Protein AF-0000000066032160 (afdb_homodimer)

Nearest PDB structures (foldseek):
  1u5w-assembly1_B  TM=9.127E-01  e=7.347E-17  Escherichia coli
  1u14-assembly1_A  TM=8.962E-01  e=3.373E-16  Salmonella enterica subsp. enterica serovar Typhimurium
  1u5w-assembly4_G  TM=8.953E-01  e=1.109E-14  Escherichia coli
  1zwy-assembly2_D  TM=8.606E-01  e=4.558E-15  Vibrio cholerae
  1zwy-assembly3_B  TM=8.703E-01  e=1.259E-14  Vibrio cholerae

Radius of gyration: 18.89 Å; Cα contacts (8 Å, |Δi|>4): 888; chains: 2; bounding box: 53×54×44 Å

Structure (mmCIF, N/CA/C/O backbone):
data_AF-0000000066032160-model_v1
#
loop_
_entity.id
_entity.type
_entity.pdbx_description
1 polymer 'Probable inosine/xanthosine triphosphatase'
#
loop_
_atom_site.group_PDB
_atom_site.id
_atom_site.type_symbol
_atom_site.label_atom_id
_atom_site.label_alt_id
_atom_site.label_comp_id
_atom_site.label_asym_id
_atom_site.label_entity_id
_atom_site.label_seq_id
_atom_site.pdbx_PDB_ins_code
_atom_site.Cartn_x
_atom_site.Cartn_y
_atom_site.Cartn_z
_atom_site.occupancy
_atom_site.B_iso_or_equiv
_atom_site.auth_seq_id
_atom_site.auth_comp_id
_atom_site.auth_asym_id
_atom_site.auth_atom_id
_atom_site.pdbx_PDB_model_num
ATOM 1 N N . MET A 1 1 ? 2.59 16.328 21.625 1 95.5 1 MET A N 1
ATOM 2 C CA . MET A 1 1 ? 2.447 16.609 20.188 1 95.5 1 MET A CA 1
ATOM 3 C C . MET A 1 1 ? 0.981 16.578 19.781 1 95.5 1 MET A C 1
ATOM 5 O O . MET A 1 1 ? 0.268 15.617 20.062 1 95.5 1 MET A O 1
ATOM 9 N N . LYS A 1 2 ? 0.543 17.688 19.156 1 97.56 2 LYS A N 1
ATOM 10 C CA . LYS A 1 2 ? -0.849 17.797 18.734 1 97.56 2 LYS A CA 1
ATOM 11 C C . LYS A 1 2 ? -1.012 17.406 17.266 1 97.56 2 LYS A C 1
ATOM 13 O O . LYS A 1 2 ? -0.268 17.875 16.406 1 97.56 2 LYS A O 1
ATOM 18 N N . VAL A 1 3 ? -2.006 16.562 17.031 1 98.75 3 VAL A N 1
ATOM 19 C CA . VAL A 1 3 ? -2.301 16.094 15.68 1 98.75 3 VAL A CA 1
ATOM 20 C C . VAL A 1 3 ? -3.785 16.281 15.375 1 98.75 3 VAL A C 1
ATOM 22 O O . VAL A 1 3 ? -4.641 15.859 16.156 1 98.75 3 VAL A O 1
ATOM 25 N N . ARG A 1 4 ? -4.066 16.922 14.289 1 98.88 4 ARG A N 1
ATOM 26 C CA . ARG A 1 4 ? -5.441 17.062 13.82 1 98.88 4 ARG A CA 1
ATOM 27 C C . ARG A 1 4 ? -5.711 16.156 12.625 1 98.88 4 ARG A C 1
ATOM 29 O O . ARG A 1 4 ? -4.93 16.125 11.672 1 98.88 4 ARG A O 1
ATOM 36 N N . VAL A 1 5 ? -6.785 15.43 12.68 1 98.88 5 VAL A N 1
ATOM 37 C CA . VAL A 1 5 ? -7.129 14.516 11.586 1 98.88 5 VAL A CA 1
ATOM 38 C C . VAL A 1 5 ? -8.391 15.008 10.883 1 98.88 5 VAL A C 1
ATOM 40 O O . VAL A 1 5 ? -9.406 15.289 11.539 1 98.88 5 VAL A O 1
ATOM 43 N N . GLY A 1 6 ? -8.383 15.156 9.516 1 98.81 6 GLY A N 1
ATOM 44 C CA . GLY A 1 6 ? -9.469 15.719 8.734 1 98.81 6 GLY A CA 1
ATOM 45 C C . GLY A 1 6 ? -10.617 14.75 8.523 1 98.81 6 GLY A C 1
ATOM 46 O O . GLY A 1 6 ? -11.086 14.57 7.398 1 98.81 6 GLY A O 1
ATOM 47 N N . THR A 1 7 ? -11.062 14.047 9.555 1 98.69 7 THR A N 1
ATOM 48 C CA . THR A 1 7 ? -12.188 13.117 9.531 1 98.69 7 THR A CA 1
ATOM 49 C C . THR A 1 7 ? -12.648 12.797 10.945 1 98.69 7 THR A C 1
ATOM 51 O O . THR A 1 7 ? -11.883 12.945 11.906 1 98.69 7 THR A O 1
ATOM 54 N N . THR A 1 8 ? -13.852 12.344 11.109 1 98.5 8 THR A N 1
ATOM 55 C CA . THR A 1 8 ? -14.359 11.898 12.398 1 98.5 8 THR A CA 1
ATOM 56 C C . THR A 1 8 ? -14.539 10.383 12.414 1 98.5 8 THR A C 1
ATOM 58 O O . THR A 1 8 ? -15.039 9.828 13.391 1 98.5 8 THR A O 1
ATOM 61 N N . ASN A 1 9 ? -14.188 9.672 11.32 1 97.94 9 ASN A N 1
ATOM 62 C CA . ASN A 1 9 ? -14.227 8.219 11.289 1 97.94 9 ASN A CA 1
ATOM 63 C C . ASN A 1 9 ? -13.336 7.613 12.383 1 97.94 9 ASN A C 1
ATOM 65 O O . ASN A 1 9 ? -12.125 7.836 12.391 1 97.94 9 ASN A O 1
ATOM 69 N N . PRO A 1 10 ? -13.891 6.859 13.305 1 98.25 10 PRO A N 1
ATOM 70 C CA . PRO A 1 10 ? -13.109 6.414 14.453 1 98.25 10 PRO A CA 1
ATOM 71 C C . PRO A 1 10 ? -11.938 5.52 14.062 1 98.25 10 PRO A C 1
ATOM 73 O O . PRO A 1 10 ? -10.891 5.535 14.727 1 98.25 10 PRO A O 1
ATOM 76 N N . VAL A 1 11 ? -12.086 4.738 13.055 1 98.44 11 VAL A N 1
ATOM 77 C CA . VAL A 1 11 ? -11.023 3.865 12.57 1 98.44 11 VAL A CA 1
ATOM 78 C C . VAL A 1 11 ? -9.812 4.703 12.156 1 98.44 11 VAL A C 1
ATOM 80 O O . VAL A 1 11 ? -8.68 4.395 12.539 1 98.44 11 VAL A O 1
ATOM 83 N N . LYS A 1 12 ? -10.07 5.777 11.398 1 98.75 12 LYS A N 1
ATOM 84 C CA . LYS A 1 12 ? -9.008 6.641 10.898 1 98.75 12 LYS A CA 1
ATOM 85 C C . LYS A 1 12 ? -8.367 7.441 12.031 1 98.75 12 LYS A C 1
ATOM 87 O O . LYS A 1 12 ? -7.16 7.68 12.023 1 98.75 12 LYS A O 1
ATOM 92 N N . VAL A 1 13 ? -9.133 7.82 12.977 1 98.81 13 VAL A N 1
ATOM 93 C CA . VAL A 1 13 ? -8.625 8.562 14.125 1 98.81 13 VAL A CA 1
ATOM 94 C C . VAL A 1 13 ? -7.699 7.668 14.945 1 98.81 13 VAL A C 1
ATOM 96 O O . VAL A 1 13 ? -6.578 8.062 15.281 1 98.81 13 VAL A O 1
ATOM 99 N N . ARG A 1 14 ? -8.102 6.438 15.242 1 98.62 14 ARG A N 1
ATOM 100 C CA . ARG A 1 14 ? -7.281 5.5 16 1 98.62 14 ARG A CA 1
ATOM 101 C C . ARG A 1 14 ? -6 5.152 15.258 1 98.62 14 ARG A C 1
ATOM 103 O O . ARG A 1 14 ? -4.93 5.055 15.859 1 98.62 14 ARG A O 1
ATOM 110 N N . ALA A 1 15 ? -6.156 4.938 13.961 1 98.88 15 ALA A N 1
ATOM 111 C CA . ALA A 1 15 ? -4.992 4.645 13.125 1 98.88 15 ALA A CA 1
ATOM 112 C C . ALA A 1 15 ? -3.967 5.77 13.203 1 98.88 15 ALA A C 1
ATOM 114 O O . ALA A 1 15 ? -2.76 5.52 13.227 1 98.88 15 ALA A O 1
ATOM 115 N N . THR A 1 16 ? -4.477 7.012 13.203 1 98.88 16 THR A N 1
ATOM 116 C CA . THR A 1 16 ? -3.607 8.18 13.32 1 98.88 16 THR A CA 1
ATOM 117 C C . THR A 1 16 ? -2.842 8.156 14.641 1 98.88 16 THR A C 1
ATOM 119 O O . THR A 1 16 ? -1.621 8.32 14.656 1 98.88 16 THR A O 1
ATOM 122 N N . GLU A 1 17 ? -3.562 7.938 15.664 1 98.69 17 GLU A N 1
ATOM 123 C CA . GLU A 1 17 ? -2.932 7.879 16.984 1 98.69 17 GLU A CA 1
ATOM 124 C C . GLU A 1 17 ? -1.858 6.797 17.031 1 98.69 17 GLU A C 1
ATOM 126 O O . GLU A 1 17 ? -0.742 7.043 17.5 1 98.69 17 GLU A O 1
ATOM 131 N N . ARG A 1 18 ? -2.146 5.633 16.562 1 98.5 18 ARG A N 1
ATOM 132 C CA . ARG A 1 18 ? -1.216 4.508 16.562 1 98.5 18 ARG A CA 1
ATOM 133 C C . ARG A 1 18 ? 0.032 4.824 15.742 1 98.5 18 ARG A C 1
ATOM 135 O O . ARG A 1 18 ? 1.151 4.531 16.172 1 98.5 18 ARG A O 1
ATOM 142 N N . ALA A 1 19 ? -0.144 5.375 14.57 1 98.56 19 ALA A N 1
ATOM 143 C CA . ALA A 1 19 ? 0.977 5.676 13.688 1 98.56 19 ALA A CA 1
ATOM 144 C C . ALA A 1 19 ? 1.918 6.695 14.32 1 98.56 19 ALA A C 1
ATOM 146 O O . ALA A 1 19 ? 3.141 6.551 14.25 1 98.56 19 ALA A O 1
ATOM 147 N N . PHE A 1 20 ? 1.358 7.738 14.93 1 98.31 20 PHE A N 1
ATOM 148 C CA . PHE A 1 20 ? 2.182 8.781 15.539 1 98.31 20 PHE A CA 1
ATOM 149 C C . PHE A 1 20 ? 2.91 8.242 16.766 1 98.31 20 PHE A C 1
ATOM 151 O O . PHE A 1 20 ? 4.07 8.586 17 1 98.31 20 PHE A O 1
ATOM 158 N N . LEU A 1 21 ? 2.215 7.398 17.547 1 97.81 21 LEU A N 1
ATOM 159 C CA . LEU A 1 21 ? 2.855 6.805 18.719 1 97.81 21 LEU A CA 1
ATOM 160 C C . LEU A 1 21 ? 4.02 5.914 18.297 1 97.81 21 LEU A C 1
ATOM 162 O O . LEU A 1 21 ? 5.059 5.891 18.969 1 97.81 21 LEU A O 1
ATOM 166 N N . ARG A 1 22 ? 3.807 5.215 17.234 1 96.44 22 ARG A N 1
ATOM 167 C CA . ARG A 1 22 ? 4.867 4.355 16.719 1 96.44 22 ARG A CA 1
ATOM 168 C C . ARG A 1 22 ? 6.055 5.184 16.234 1 96.44 22 ARG A C 1
ATOM 170 O O . ARG A 1 22 ? 7.207 4.777 16.406 1 96.44 22 ARG A O 1
ATOM 177 N N . THR A 1 23 ? 5.816 6.293 15.672 1 95.94 23 THR A N 1
ATOM 178 C CA . THR A 1 23 ? 6.844 7.156 15.109 1 95.94 23 THR A CA 1
ATOM 179 C C . THR A 1 23 ? 7.547 7.953 16.203 1 95.94 23 THR A C 1
ATOM 181 O O . THR A 1 23 ? 8.758 8.156 16.156 1 95.94 23 THR A O 1
ATOM 184 N N . PHE A 1 24 ? 6.812 8.422 17.156 1 95.19 24 PHE A N 1
ATOM 185 C CA . PHE A 1 24 ? 7.309 9.242 18.266 1 95.19 24 PHE A CA 1
ATOM 186 C C . PHE A 1 24 ? 6.98 8.602 19.609 1 95.19 24 PHE A C 1
ATOM 188 O O . PHE A 1 24 ? 6.211 9.156 20.391 1 95.19 24 PHE A O 1
ATOM 195 N N . PRO A 1 25 ? 7.668 7.535 19.969 1 94.62 25 PRO A N 1
ATOM 196 C CA . PRO A 1 25 ? 7.293 6.75 21.156 1 94.62 25 PRO A CA 1
ATOM 197 C C . PRO A 1 25 ? 7.5 7.508 22.453 1 94.62 25 PRO A C 1
ATOM 199 O O . PRO A 1 25 ? 6.871 7.188 23.469 1 94.62 25 PRO A O 1
ATOM 202 N N . ASP A 1 26 ? 8.273 8.516 22.453 1 95.81 26 ASP A N 1
ATOM 203 C CA . ASP A 1 26 ? 8.609 9.219 23.688 1 95.81 26 ASP A CA 1
ATOM 204 C C . ASP A 1 26 ? 7.781 10.492 23.828 1 95.81 26 ASP A C 1
ATOM 206 O O . ASP A 1 26 ? 8.008 11.281 24.75 1 95.81 26 ASP A O 1
ATOM 210 N N . ARG A 1 27 ? 6.855 10.656 22.938 1 95.69 27 ARG A N 1
ATOM 211 C CA . ARG A 1 27 ? 6.043 11.867 22.984 1 95.69 27 ARG A CA 1
ATOM 212 C C . ARG A 1 27 ? 4.602 11.555 23.375 1 95.69 27 ARG A C 1
ATOM 214 O O . ARG A 1 27 ? 4.098 10.469 23.062 1 95.69 27 ARG A O 1
ATOM 221 N N . GLU A 1 28 ? 4.051 12.5 24.047 1 97.06 28 GLU A N 1
ATOM 222 C CA . GLU A 1 28 ? 2.607 12.438 24.25 1 97.06 28 GLU A CA 1
ATOM 223 C C . GLU A 1 28 ? 1.854 12.922 23.016 1 97.06 28 GLU A C 1
ATOM 225 O O . GLU A 1 28 ? 2.107 14.016 22.516 1 97.06 28 GLU A O 1
ATOM 230 N N . ILE A 1 29 ? 0.961 12.078 22.531 1 97.88 29 ILE A N 1
ATOM 231 C CA . ILE A 1 29 ? 0.222 12.398 21.312 1 97.88 29 ILE A CA 1
ATOM 232 C C . ILE A 1 29 ? -1.223 12.742 21.656 1 97.88 29 ILE A C 1
ATOM 234 O O . ILE A 1 29 ? -1.905 11.977 22.344 1 97.88 29 ILE A O 1
ATOM 238 N N . THR A 1 30 ? -1.712 13.875 21.25 1 97.81 30 THR A N 1
ATOM 239 C CA . THR A 1 30 ? -3.113 14.273 21.328 1 97.81 30 THR A CA 1
ATOM 240 C C . THR A 1 30 ? -3.73 14.406 19.953 1 97.81 30 THR A C 1
ATOM 242 O O . THR A 1 30 ? -3.264 15.195 19.125 1 97.81 30 THR A O 1
ATOM 245 N N . VAL A 1 31 ? -4.766 13.625 19.734 1 98.56 31 VAL A N 1
ATOM 246 C CA . VAL A 1 31 ? -5.387 13.617 18.406 1 98.56 31 VAL A CA 1
ATOM 247 C C . VAL A 1 31 ? -6.746 14.312 18.469 1 98.56 31 VAL A C 1
ATOM 249 O O . VAL A 1 31 ? -7.574 13.992 19.328 1 98.56 31 VAL A O 1
ATOM 252 N N . GLU A 1 32 ? -6.957 15.234 17.625 1 98.62 32 GLU A N 1
ATOM 253 C CA . GLU A 1 32 ? -8.234 15.922 17.469 1 98.62 32 GLU A CA 1
ATOM 254 C C . GLU A 1 32 ? -8.875 15.594 16.125 1 98.62 32 GLU A C 1
ATOM 256 O O . GLU A 1 32 ? -8.273 15.812 15.07 1 98.62 32 GLU A O 1
ATOM 261 N N . ALA A 1 33 ? -10.086 15.07 16.141 1 98.75 33 ALA A N 1
ATOM 262 C CA . ALA A 1 33 ? -10.852 14.789 14.93 1 98.75 33 ALA A CA 1
ATOM 263 C C . ALA A 1 33 ? -11.57 16.031 14.43 1 98.75 33 ALA A C 1
ATOM 265 O O . ALA A 1 33 ? -12.203 16.75 15.219 1 98.75 33 ALA A O 1
ATOM 266 N N . VAL A 1 34 ? -11.438 16.297 13.18 1 98.5 34 VAL A N 1
ATOM 267 C CA . VAL A 1 34 ? -12.047 17.484 12.578 1 98.5 34 VAL A CA 1
ATOM 268 C C . VAL A 1 34 ? -12.898 17.078 11.383 1 98.5 34 VAL A C 1
ATOM 270 O O . VAL A 1 34 ? -12.43 16.375 10.492 1 98.5 34 VAL A O 1
ATOM 273 N N . SER A 1 35 ? -14.156 17.469 11.383 1 98.38 35 SER A N 1
ATOM 274 C CA . SER A 1 35 ? -15.016 17.219 10.227 1 98.38 35 SER A CA 1
ATOM 275 C C . SER A 1 35 ? -14.664 18.156 9.078 1 98.38 35 SER A C 1
ATOM 277 O O . SER A 1 35 ? -14.672 19.391 9.242 1 98.38 35 SER A O 1
ATOM 279 N N . VAL A 1 36 ? -14.359 17.594 7.957 1 98.25 36 VAL A N 1
ATOM 280 C CA . VAL A 1 36 ? -13.977 18.375 6.789 1 98.25 36 VAL A CA 1
ATOM 281 C C . VAL A 1 36 ? -14.68 17.828 5.547 1 98.25 36 VAL A C 1
ATOM 283 O O . VAL A 1 36 ? -15.125 16.688 5.527 1 98.25 36 VAL A O 1
ATOM 286 N N . ASP A 1 37 ? -14.883 18.734 4.547 1 98 37 ASP A N 1
ATOM 287 C CA . ASP A 1 37 ? -15.289 18.312 3.207 1 98 37 ASP A CA 1
ATOM 288 C C . ASP A 1 37 ? -14.078 17.953 2.355 1 98 37 ASP A C 1
ATOM 290 O O . ASP A 1 37 ? -13.273 18.812 2.014 1 98 37 ASP A O 1
ATOM 294 N N . PRO A 1 38 ? -13.961 16.688 1.961 1 98 38 PRO A N 1
ATOM 295 C CA . PRO A 1 38 ? -12.766 16.281 1.212 1 98 38 PRO A CA 1
ATOM 296 C C . PRO A 1 38 ? -12.711 16.906 -0.185 1 98 38 PRO A C 1
ATOM 298 O O . PRO A 1 38 ? -11.656 16.906 -0.821 1 98 38 PRO A O 1
ATOM 301 N N . GLY A 1 39 ? -13.875 17.422 -0.691 1 98.38 39 GLY A N 1
ATOM 302 C CA . GLY A 1 39 ? -13.891 18.062 -1.995 1 98.38 39 GLY A CA 1
ATOM 303 C C . GLY A 1 39 ? -13.797 17.078 -3.146 1 98.38 39 GLY A C 1
ATOM 304 O O . GLY A 1 39 ? -13.406 17.438 -4.254 1 98.38 39 GLY A O 1
ATOM 305 N N . VAL A 1 40 ? -14.055 15.75 -2.943 1 98.56 40 VAL A N 1
ATOM 306 C CA . VAL A 1 40 ? -14.109 14.688 -3.943 1 98.56 40 VAL A CA 1
ATOM 307 C C . VAL A 1 40 ? -15.352 13.836 -3.725 1 98.56 40 VAL A C 1
ATOM 309 O O . VAL A 1 40 ? -15.969 13.883 -2.656 1 98.56 40 VAL A O 1
ATOM 312 N N . PRO A 1 41 ? -15.75 13.062 -4.754 1 97.56 41 PRO A N 1
ATOM 313 C CA . PRO A 1 41 ? -16.922 12.211 -4.594 1 97.56 41 PRO A CA 1
ATOM 314 C C . PRO A 1 41 ? -16.766 11.195 -3.461 1 97.56 41 PRO A C 1
ATOM 316 O O . PRO A 1 41 ? -15.648 10.883 -3.059 1 97.56 41 PRO A O 1
ATOM 319 N N . PRO A 1 42 ? -17.844 10.672 -2.945 1 96.5 42 PRO A N 1
ATOM 320 C CA . PRO A 1 42 ? -17.797 9.711 -1.842 1 96.5 42 PRO A CA 1
ATOM 321 C C . PRO A 1 42 ? -16.938 8.484 -2.154 1 96.5 42 PRO A C 1
ATOM 323 O O . PRO A 1 42 ? -16.344 7.902 -1.25 1 96.5 42 PRO A O 1
ATOM 326 N N . GLN A 1 43 ? -16.906 8.086 -3.408 1 98.12 43 GLN A N 1
ATOM 327 C CA . GLN A 1 43 ? -16.062 6.996 -3.873 1 98.12 43 GLN A CA 1
ATOM 328 C C . GLN A 1 43 ? -15.055 7.48 -4.918 1 98.12 43 GLN A C 1
ATOM 330 O O . GLN A 1 43 ? -15.273 7.32 -6.117 1 98.12 43 GLN A O 1
ATOM 335 N N . PRO A 1 44 ? -13.938 7.984 -4.371 1 98.5 44 PRO A N 1
ATOM 336 C CA . PRO A 1 44 ? -12.914 8.453 -5.309 1 98.5 44 PRO A CA 1
ATOM 337 C C . PRO A 1 44 ? -12.359 7.336 -6.184 1 98.5 44 PRO A C 1
ATOM 339 O O . PRO A 1 44 ? -12.18 6.207 -5.715 1 98.5 44 PRO A O 1
ATOM 342 N N . VAL A 1 45 ? -12.062 7.648 -7.43 1 98.5 45 VAL A N 1
ATOM 343 C CA . VAL A 1 45 ? -11.469 6.711 -8.375 1 98.5 45 VAL A CA 1
ATOM 344 C C . VAL A 1 45 ? -10.242 7.348 -9.031 1 98.5 45 VAL A C 1
ATOM 346 O O . VAL A 1 45 ? -10.32 8.461 -9.555 1 98.5 45 VAL A O 1
ATOM 349 N N . GLY A 1 46 ? -9.148 6.621 -8.953 1 98.25 46 GLY A N 1
ATOM 350 C CA . GLY A 1 46 ? -7.891 7.125 -9.484 1 98.25 46 GLY A CA 1
ATOM 351 C C . GLY A 1 46 ? -7.012 7.781 -8.438 1 98.25 46 GLY A C 1
ATOM 352 O O . GLY A 1 46 ? -7.516 8.438 -7.523 1 98.25 46 GLY A O 1
ATOM 353 N N . MET A 1 47 ? -5.742 7.676 -8.602 1 98.56 47 MET A N 1
ATOM 354 C CA . MET A 1 47 ? -4.766 8.156 -7.633 1 98.56 47 MET A CA 1
ATOM 355 C C . MET A 1 47 ? -4.91 9.656 -7.402 1 98.56 47 MET A C 1
ATOM 357 O O . MET A 1 47 ? -4.836 10.125 -6.266 1 98.56 47 MET A O 1
ATOM 361 N N . GLU A 1 48 ? -5.117 10.367 -8.469 1 98.25 48 GLU A N 1
ATOM 362 C CA . GLU A 1 48 ? -5.207 11.82 -8.367 1 98.25 48 GLU A CA 1
ATOM 363 C C . GLU A 1 48 ? -6.375 12.242 -7.48 1 98.25 48 GLU A C 1
ATOM 365 O O . GLU A 1 48 ? -6.215 13.078 -6.59 1 98.25 48 GLU A O 1
ATOM 370 N N . GLU A 1 49 ? -7.52 11.664 -7.762 1 98.69 49 GLU A N 1
ATOM 371 C CA . GLU A 1 49 ? -8.711 12.008 -6.996 1 98.69 49 GLU A CA 1
ATOM 372 C C . GLU A 1 49 ? -8.578 11.578 -5.539 1 98.69 49 GLU A C 1
ATOM 374 O O . GLU A 1 49 ? -8.969 12.312 -4.629 1 98.69 49 GLU A O 1
ATOM 379 N N . VAL A 1 50 ? -8.07 10.383 -5.301 1 98.88 50 VAL A N 1
ATOM 380 C CA . VAL A 1 50 ? -7.879 9.891 -3.943 1 98.88 50 VAL A CA 1
ATOM 381 C C . VAL A 1 50 ? -6.895 10.789 -3.201 1 98.88 50 VAL A C 1
ATOM 383 O O . VAL A 1 50 ? -7.141 11.188 -2.061 1 98.88 50 VAL A O 1
ATOM 386 N N . HIS A 1 51 ? -5.809 11.125 -3.893 1 98.94 51 HIS A N 1
ATOM 387 C CA . HIS A 1 51 ? -4.812 12.016 -3.305 1 98.94 51 HIS A CA 1
ATOM 388 C C . HIS A 1 51 ? -5.41 13.383 -2.988 1 98.94 51 HIS A C 1
ATOM 390 O O . HIS A 1 51 ? -5.121 13.961 -1.938 1 98.94 51 HIS A O 1
ATOM 396 N N . GLN A 1 52 ? -6.129 13.891 -3.918 1 98.88 52 GLN A N 1
ATOM 397 C CA . GLN A 1 52 ? -6.73 15.203 -3.723 1 98.88 52 GLN A CA 1
ATOM 398 C C . GLN A 1 52 ? -7.621 15.227 -2.482 1 98.88 52 GLN A C 1
ATOM 400 O O . GLN A 1 52 ? -7.609 16.203 -1.721 1 98.88 52 GLN A O 1
ATOM 405 N N . GLY A 1 53 ? -8.43 14.172 -2.312 1 98.88 53 GLY A N 1
ATOM 406 C CA . GLY A 1 53 ? -9.25 14.078 -1.116 1 98.88 53 GLY A CA 1
ATOM 407 C C . GLY A 1 53 ? -8.438 14.086 0.165 1 98.88 53 GLY A C 1
ATOM 408 O O . GLY A 1 53 ? -8.758 14.812 1.107 1 98.88 53 GLY A O 1
ATOM 409 N N . ALA A 1 54 ? -7.395 13.273 0.219 1 98.94 54 ALA A N 1
ATOM 410 C CA . ALA A 1 54 ? -6.516 13.211 1.386 1 98.94 54 ALA A CA 1
ATOM 411 C C . ALA A 1 54 ? -5.859 14.562 1.648 1 98.94 54 ALA A C 1
ATOM 413 O O . ALA A 1 54 ? -5.785 15.016 2.795 1 98.94 54 ALA A O 1
ATOM 414 N N . LYS A 1 55 ? -5.367 15.188 0.58 1 98.81 55 LYS A N 1
ATOM 415 C CA . LYS A 1 55 ? -4.711 16.5 0.669 1 98.81 55 LYS A CA 1
ATOM 416 C C . LYS A 1 55 ? -5.656 17.547 1.234 1 98.81 55 LYS A C 1
ATOM 418 O O . LYS A 1 55 ? -5.281 18.312 2.123 1 98.81 55 LYS A O 1
ATOM 423 N N . ASN A 1 56 ? -6.852 17.609 0.701 1 98.88 56 ASN A N 1
ATOM 424 C CA . ASN A 1 56 ? -7.836 18.562 1.182 1 98.88 56 ASN A CA 1
ATOM 425 C C . ASN A 1 56 ? -8.148 18.359 2.66 1 98.88 56 ASN A C 1
ATOM 427 O O . ASN A 1 56 ? -8.242 19.312 3.422 1 98.88 56 ASN A O 1
ATOM 431 N N . ARG A 1 57 ? -8.289 17.094 3.057 1 98.88 57 ARG A N 1
ATOM 432 C CA . ARG A 1 57 ? -8.57 16.781 4.453 1 98.88 57 ARG A CA 1
ATOM 433 C C . ARG A 1 57 ? -7.438 17.25 5.359 1 98.88 57 ARG A C 1
ATOM 435 O O . ARG A 1 57 ? -7.688 17.844 6.418 1 98.88 57 ARG A O 1
ATOM 442 N N . ALA A 1 58 ? -6.215 17 4.98 1 98.81 58 ALA A N 1
ATOM 443 C CA . ALA A 1 58 ? -5.059 17.422 5.766 1 98.81 58 ALA A CA 1
ATOM 444 C C . ALA A 1 58 ? -4.992 18.938 5.867 1 98.81 58 ALA A C 1
ATOM 446 O O . ALA A 1 58 ? -4.77 19.484 6.949 1 98.81 58 ALA A O 1
ATOM 447 N N . ARG A 1 59 ? -5.172 19.625 4.797 1 98.5 59 ARG A N 1
ATOM 448 C CA . ARG A 1 59 ? -5.02 21.078 4.738 1 98.5 59 ARG A CA 1
ATOM 449 C C . ARG A 1 59 ? -6.121 21.766 5.531 1 98.5 59 ARG A C 1
ATOM 451 O O . ARG A 1 59 ? -5.867 22.75 6.23 1 98.5 59 ARG A O 1
ATOM 458 N N . GLU A 1 60 ? -7.312 21.281 5.379 1 98.44 60 GLU A N 1
ATOM 459 C CA . GLU A 1 60 ? -8.438 21.906 6.07 1 98.44 60 GLU A CA 1
ATOM 460 C C . GLU A 1 60 ? -8.352 21.672 7.578 1 98.44 60 GLU A C 1
ATOM 462 O O . GLU A 1 60 ? -8.836 22.5 8.359 1 98.44 60 GLU A O 1
ATOM 467 N N . ALA A 1 61 ? -7.758 20.547 7.93 1 98.62 61 ALA A N 1
ATOM 468 C CA . ALA A 1 61 ? -7.629 20.25 9.352 1 98.62 61 ALA A CA 1
ATOM 469 C C . ALA A 1 61 ? -6.445 20.984 9.969 1 98.62 61 ALA A C 1
ATOM 471 O O . ALA A 1 61 ? -6.344 21.109 11.195 1 98.62 61 ALA A O 1
ATOM 472 N N . TRP A 1 62 ? -5.547 21.484 9.188 1 97.94 62 TRP A N 1
ATOM 473 C CA . TRP A 1 62 ? -4.262 22 9.641 1 97.94 62 TRP A CA 1
ATOM 474 C C . TRP A 1 62 ? -4.434 23.344 10.352 1 97.94 62 TRP A C 1
ATOM 476 O O . TRP A 1 62 ? -5.215 24.188 9.914 1 97.94 62 TRP A O 1
ATOM 486 N N . ASN A 1 63 ? -3.785 23.531 11.438 1 95.12 63 ASN A N 1
ATOM 487 C CA . ASN A 1 63 ? -3.58 24.812 12.086 1 95.12 63 ASN A CA 1
ATOM 488 C C . ASN A 1 63 ? -2.133 24.984 12.547 1 95.12 63 ASN A C 1
ATOM 490 O O . ASN A 1 63 ? -1.38 24.016 12.617 1 95.12 63 ASN A O 1
ATOM 494 N N . ARG A 1 64 ? -1.797 26.188 12.742 1 89 64 ARG A N 1
ATOM 495 C CA . ARG A 1 64 ? -0.417 26.484 13.109 1 89 64 ARG A CA 1
ATOM 496 C C . ARG A 1 64 ? -0.029 25.766 14.398 1 89 64 ARG A C 1
ATOM 498 O O . ARG A 1 64 ? -0.784 25.781 15.375 1 89 64 ARG A O 1
ATOM 505 N N . GLY A 1 65 ? 1.119 25.094 14.375 1 90.06 65 GLY A N 1
ATOM 506 C CA . GLY A 1 65 ? 1.668 24.469 15.57 1 90.06 65 GLY A CA 1
ATOM 507 C C . GLY A 1 65 ? 1.265 23.016 15.734 1 90.06 65 GLY A C 1
ATOM 508 O O . GLY A 1 65 ? 1.693 22.359 16.672 1 90.06 65 GLY A O 1
ATOM 509 N N . SER A 1 66 ? 0.485 22.531 14.828 1 95.19 66 SER A N 1
ATOM 510 C CA . SER A 1 66 ? 0.052 21.141 14.93 1 95.19 66 SER A CA 1
ATOM 511 C C . SER A 1 66 ? 0.374 20.375 13.656 1 95.19 66 SER A C 1
ATOM 513 O O . SER A 1 66 ? 0.509 20.969 12.578 1 95.19 66 SER A O 1
ATOM 515 N N . TYR A 1 67 ? 0.579 19.047 13.812 1 98.25 67 TYR A N 1
ATOM 516 C CA . TYR A 1 67 ? 0.479 18.172 12.648 1 98.25 67 TYR A CA 1
ATOM 517 C C . TYR A 1 67 ? -0.966 18.047 12.18 1 98.25 67 TYR A C 1
ATOM 519 O O . TYR A 1 67 ? -1.896 18.266 12.961 1 98.25 67 TYR A O 1
ATOM 527 N N . SER A 1 68 ? -1.146 17.766 10.953 1 98.81 68 SER A N 1
ATOM 528 C CA . SER A 1 68 ? -2.463 17.344 10.477 1 98.81 68 SER A CA 1
ATOM 529 C C . SER A 1 68 ? -2.359 16.141 9.539 1 98.81 68 SER A C 1
ATOM 531 O O . SER A 1 68 ? -1.334 15.945 8.891 1 98.81 68 SER A O 1
ATOM 533 N N . VAL A 1 69 ? -3.447 15.367 9.516 1 98.94 69 VAL A N 1
ATOM 534 C CA . VAL A 1 69 ? -3.486 14.141 8.734 1 98.94 69 VAL A CA 1
ATOM 535 C C . VAL A 1 69 ? -4.773 14.094 7.914 1 98.94 69 VAL A C 1
ATOM 537 O O . VAL A 1 69 ? -5.859 14.352 8.438 1 98.94 69 VAL A O 1
ATOM 540 N N . GLY A 1 70 ? -4.648 13.859 6.641 1 98.94 70 GLY A N 1
ATOM 541 C CA . GLY A 1 70 ? -5.754 13.477 5.781 1 98.94 70 GLY A CA 1
ATOM 542 C C . GLY A 1 70 ? -5.652 12.055 5.273 1 98.94 70 GLY A C 1
ATOM 543 O O . GLY A 1 70 ? -4.57 11.602 4.891 1 98.94 70 GLY A O 1
ATOM 544 N N . LEU A 1 71 ? -6.773 11.328 5.301 1 98.88 71 LEU A N 1
ATOM 545 C CA . LEU A 1 71 ? -6.875 9.969 4.773 1 98.88 71 LEU A CA 1
ATOM 546 C C . LEU A 1 71 ? -8.039 9.852 3.797 1 98.88 71 LEU A C 1
ATOM 548 O O . LEU A 1 71 ? -9.141 10.32 4.082 1 98.88 71 LEU A O 1
ATOM 552 N N . GLU A 1 72 ? -7.77 9.281 2.695 1 98.81 72 GLU A N 1
ATOM 553 C CA . GLU A 1 72 ? -8.805 9.016 1.705 1 98.81 72 GLU A CA 1
ATOM 554 C C . GLU A 1 72 ? -8.602 7.652 1.044 1 98.81 72 GLU A C 1
ATOM 556 O O . GLU A 1 72 ? -7.473 7.301 0.68 1 98.81 72 GLU A O 1
ATOM 561 N N . ALA A 1 73 ? -9.586 6.844 1.036 1 98.5 73 ALA A N 1
ATOM 562 C CA . ALA A 1 73 ? -9.547 5.578 0.31 1 98.5 73 ALA A CA 1
ATOM 563 C C . ALA A 1 73 ? -10.242 5.703 -1.045 1 98.5 73 ALA A C 1
ATOM 565 O O . ALA A 1 73 ? -11.117 6.555 -1.227 1 98.5 73 ALA A O 1
ATOM 566 N N . GLY A 1 74 ? -9.859 4.934 -1.951 1 98.56 74 GLY A N 1
ATOM 567 C CA . GLY A 1 74 ? -10.492 4.898 -3.262 1 98.56 74 GLY A CA 1
ATOM 568 C C . GLY A 1 74 ? -9.992 3.758 -4.129 1 98.56 74 GLY A C 1
ATOM 569 O O . GLY A 1 74 ? -9.312 2.852 -3.646 1 98.56 74 GLY A O 1
ATOM 570 N N . LEU A 1 75 ? -10.422 3.746 -5.355 1 98.62 75 LEU A N 1
ATOM 571 C CA . LEU A 1 75 ? -10.117 2.68 -6.305 1 98.62 75 LEU A CA 1
ATOM 572 C C . LEU A 1 75 ? -8.984 3.096 -7.238 1 98.62 75 LEU A C 1
ATOM 574 O O . LEU A 1 75 ? -9.008 4.195 -7.797 1 98.62 75 LEU A O 1
ATOM 578 N N . ILE A 1 76 ? -8.039 2.229 -7.32 1 98.69 76 ILE A N 1
ATOM 579 C CA . ILE A 1 76 ? -6.922 2.424 -8.242 1 98.69 76 ILE A CA 1
ATOM 580 C C . ILE A 1 76 ? -6.883 1.282 -9.258 1 98.69 76 ILE A C 1
ATOM 582 O O . ILE A 1 76 ? -6.922 0.108 -8.875 1 98.69 76 ILE A O 1
ATOM 586 N N . ARG A 1 77 ? -6.777 1.616 -10.5 1 98.25 77 ARG A N 1
ATOM 587 C CA . ARG A 1 77 ? -6.695 0.594 -11.539 1 98.25 77 ARG A CA 1
ATOM 588 C C . ARG A 1 77 ? -5.293 -0.004 -11.602 1 98.25 77 ARG A C 1
ATOM 590 O O . ARG A 1 77 ? -4.301 0.726 -11.609 1 98.25 77 ARG A O 1
ATOM 597 N N . VAL A 1 78 ? -5.168 -1.266 -11.625 1 98.44 78 VAL A N 1
ATOM 598 C CA . VAL A 1 78 ? -3.938 -2.023 -11.828 1 98.44 78 VAL A CA 1
ATOM 599 C C . VAL A 1 78 ? -4.16 -3.098 -12.891 1 98.44 78 VAL A C 1
ATOM 601 O O . VAL A 1 78 ? -4.727 -4.156 -12.602 1 98.44 78 VAL A O 1
ATOM 604 N N . GLY A 1 79 ? -3.613 -2.832 -14.086 1 97.06 79 GLY A N 1
ATOM 605 C CA . GLY A 1 79 ? -3.977 -3.701 -15.188 1 97.06 79 GLY A CA 1
ATOM 606 C C . GLY A 1 79 ? -5.465 -3.711 -15.477 1 97.06 79 GLY A C 1
ATOM 607 O O . GLY A 1 79 ? -6.07 -2.656 -15.68 1 97.06 79 GLY A O 1
ATOM 608 N N . ASP A 1 80 ? -6.109 -4.902 -15.344 1 95.94 80 ASP A N 1
ATOM 609 C CA . ASP A 1 80 ? -7.52 -5.055 -15.695 1 95.94 80 A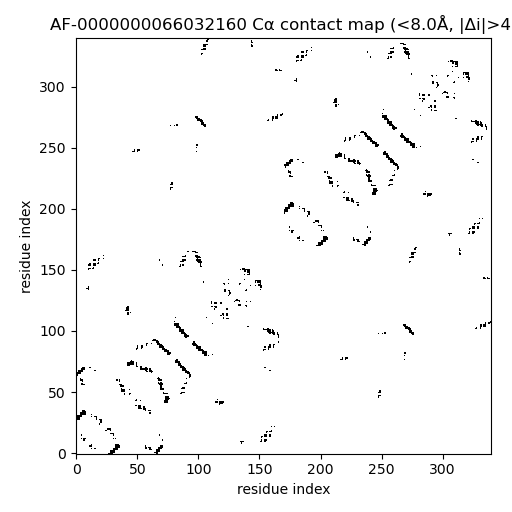SP A CA 1
ATOM 610 C C . ASP A 1 80 ? -8.391 -5.137 -14.438 1 95.94 80 ASP A C 1
ATOM 612 O O . ASP A 1 80 ? -9.578 -5.438 -14.523 1 95.94 80 ASP A O 1
ATOM 616 N N . VAL A 1 81 ? -7.812 -4.895 -13.297 1 97.25 81 VAL A N 1
ATOM 617 C CA . VAL A 1 81 ? -8.57 -4.969 -12.055 1 97.25 81 VAL A CA 1
ATOM 618 C C . VAL A 1 81 ? -8.445 -3.654 -11.289 1 97.25 81 VAL A C 1
ATOM 620 O O . VAL A 1 81 ? -7.719 -2.752 -11.711 1 97.25 81 VAL A O 1
ATOM 623 N N . TYR A 1 82 ? -9.227 -3.553 -10.203 1 97.94 82 TYR A N 1
ATOM 624 C CA . TYR A 1 82 ? -9.133 -2.41 -9.297 1 97.94 82 TYR A CA 1
ATOM 625 C C . TYR A 1 82 ? -8.758 -2.859 -7.891 1 97.94 82 TYR A C 1
ATOM 627 O O . TYR A 1 82 ? -9.242 -3.883 -7.41 1 97.94 82 TYR A O 1
ATOM 635 N N . VAL A 1 83 ? -7.906 -2.131 -7.301 1 98.56 83 VAL A N 1
ATOM 636 C CA . VAL A 1 83 ? -7.602 -2.322 -5.887 1 98.56 83 VAL A CA 1
ATOM 637 C C . VAL A 1 83 ? -8.156 -1.151 -5.074 1 98.56 83 VAL A C 1
ATOM 639 O O . VAL A 1 83 ? -8.328 -0.051 -5.605 1 98.56 83 VAL A O 1
ATOM 642 N N . ASP A 1 84 ? -8.539 -1.45 -3.895 1 98.44 84 ASP A N 1
ATOM 643 C CA . ASP A 1 84 ? -8.852 -0.426 -2.902 1 98.44 84 ASP A CA 1
ATOM 644 C C . ASP A 1 84 ? -7.625 -0.077 -2.064 1 98.44 84 ASP A C 1
ATOM 646 O O . ASP A 1 84 ? -6.926 -0.967 -1.575 1 98.44 84 ASP A O 1
ATOM 650 N N . LEU A 1 85 ? -7.242 1.166 -1.882 1 98.56 85 LEU A N 1
ATOM 651 C CA . LEU A 1 85 ? -6.129 1.578 -1.033 1 98.56 85 LEU A CA 1
ATOM 652 C C . LEU A 1 85 ? -6.367 2.971 -0.461 1 98.56 85 LEU A C 1
ATOM 654 O O . LEU A 1 85 ? -7.199 3.723 -0.975 1 98.56 85 LEU A O 1
ATOM 658 N N . HIS A 1 86 ? -5.719 3.307 0.632 1 98.88 86 HIS A N 1
ATOM 659 C CA . HIS A 1 86 ? -5.762 4.617 1.272 1 98.88 86 HIS A CA 1
ATOM 660 C C . HIS A 1 86 ? -4.551 5.461 0.88 1 98.88 86 HIS A C 1
ATOM 662 O O . HIS A 1 86 ? -3.434 4.945 0.791 1 98.88 86 HIS A O 1
ATOM 668 N N . VAL A 1 87 ? -4.77 6.703 0.668 1 98.94 87 VAL A N 1
ATOM 669 C CA . VAL A 1 87 ? -3.705 7.699 0.634 1 98.94 87 VAL A CA 1
ATOM 670 C C . VAL A 1 87 ? -3.734 8.531 1.914 1 98.94 87 VAL A C 1
ATOM 672 O O . VAL A 1 87 ? -4.801 8.953 2.361 1 98.94 87 VAL A O 1
ATOM 675 N N . ALA A 1 88 ? -2.602 8.688 2.492 1 98.94 88 ALA A N 1
ATOM 676 C CA . ALA A 1 88 ? -2.439 9.586 3.631 1 98.94 88 ALA A CA 1
ATOM 677 C C . ALA A 1 88 ? -1.581 10.797 3.258 1 98.94 88 ALA A C 1
ATOM 679 O O . ALA A 1 88 ? -0.578 10.656 2.555 1 98.94 88 ALA A O 1
ATOM 680 N N . VAL A 1 89 ? -1.991 11.93 3.631 1 98.88 89 VAL A N 1
ATOM 681 C CA . VAL A 1 89 ? -1.188 13.148 3.592 1 98.88 89 VAL A CA 1
ATOM 682 C C . VAL A 1 89 ? -0.948 13.656 5.012 1 98.88 89 VAL A C 1
ATOM 684 O O . VAL A 1 89 ? -1.889 13.781 5.801 1 98.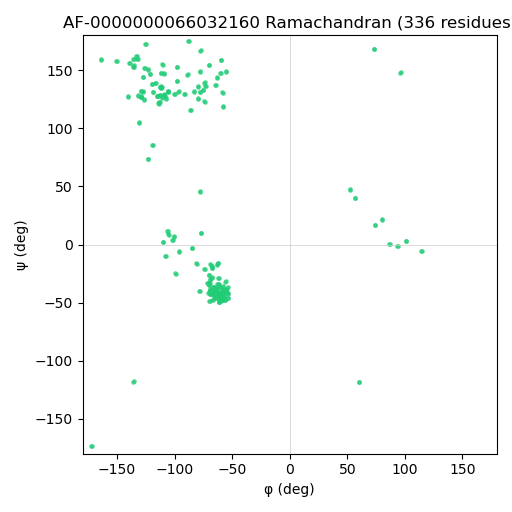88 89 VAL A O 1
ATOM 687 N N . VAL A 1 90 ? 0.299 13.891 5.34 1 98.75 90 VAL A N 1
ATOM 688 C CA . VAL A 1 90 ? 0.659 14.469 6.629 1 98.75 90 VAL A CA 1
ATOM 689 C C . VAL A 1 90 ? 1.276 15.852 6.414 1 98.75 90 VAL A C 1
ATOM 691 O O . VAL A 1 90 ? 2.16 16.016 5.57 1 98.75 90 VAL A O 1
ATOM 694 N N . ARG A 1 91 ? 0.752 16.75 7.09 1 97.62 91 ARG A N 1
ATOM 695 C CA . ARG A 1 91 ? 1.311 18.109 7.113 1 97.62 91 ARG A CA 1
ATOM 696 C C . ARG A 1 91 ? 1.947 18.406 8.469 1 97.62 91 ARG A C 1
ATOM 698 O O . ARG A 1 91 ? 1.337 18.172 9.516 1 97.62 91 ARG A O 1
ATOM 705 N N . ASP A 1 92 ? 3.166 18.875 8.438 1 96.44 92 ASP A N 1
ATOM 706 C CA . ASP A 1 92 ? 3.838 19.172 9.695 1 96.44 92 ASP A CA 1
ATOM 707 C C . ASP A 1 92 ? 3.549 20.609 10.156 1 96.44 92 ASP A C 1
ATOM 709 O O . ASP A 1 92 ? 2.852 21.344 9.461 1 96.44 92 ASP A O 1
ATOM 713 N N . PRO A 1 93 ? 4.012 21.062 11.367 1 95.38 93 PRO A N 1
ATOM 714 C CA . PRO A 1 93 ? 3.684 22.375 11.906 1 95.38 93 PRO A CA 1
ATOM 715 C C . PRO A 1 93 ? 4.211 23.516 11.039 1 95.38 93 PRO A C 1
ATOM 717 O O . PRO A 1 93 ? 3.713 24.641 11.125 1 95.38 93 PRO A O 1
ATOM 720 N N . LYS A 1 94 ? 5.156 23.203 10.156 1 92.69 94 LYS A N 1
ATOM 721 C CA . LYS A 1 94 ? 5.746 24.219 9.297 1 92.69 94 LYS A CA 1
ATOM 722 C C . LYS A 1 94 ? 5.066 24.25 7.934 1 92.69 94 LYS A C 1
ATOM 724 O O . LYS A 1 94 ? 5.391 25.078 7.086 1 92.69 94 LYS A O 1
ATOM 729 N N . GLY A 1 95 ? 4.172 23.312 7.691 1 93.19 95 GLY A N 1
ATOM 730 C CA . GLY A 1 95 ? 3.383 23.328 6.469 1 93.19 95 GLY A CA 1
ATOM 731 C C . GLY A 1 95 ? 3.9 22.359 5.418 1 93.19 95 GLY A C 1
ATOM 732 O O . GLY A 1 95 ? 3.344 22.266 4.32 1 93.19 95 GLY A O 1
ATOM 733 N N . ARG A 1 96 ? 4.918 21.594 5.73 1 94.44 96 ARG A N 1
ATOM 734 C CA . ARG A 1 96 ? 5.422 20.578 4.797 1 94.44 96 ARG A CA 1
ATOM 735 C C . ARG A 1 96 ? 4.48 19.391 4.723 1 94.44 96 ARG A C 1
ATOM 737 O O . ARG A 1 96 ? 3.947 18.953 5.742 1 94.44 96 ARG A O 1
ATOM 744 N N . GLU A 1 97 ? 4.316 18.906 3.473 1 97.25 97 GLU A N 1
ATOM 745 C CA . GLU A 1 97 ? 3.408 17.797 3.244 1 97.25 97 GLU A CA 1
ATOM 746 C C . GLU A 1 97 ? 4.156 16.578 2.719 1 97.25 97 GLU A C 1
ATOM 748 O O . GLU A 1 97 ? 5.059 16.703 1.887 1 97.25 97 GLU A O 1
ATOM 753 N N . THR A 1 98 ? 3.816 15.461 3.188 1 98.12 98 THR A N 1
ATOM 754 C CA . THR A 1 98 ? 4.305 14.188 2.684 1 98.12 98 THR A CA 1
ATOM 755 C C . THR A 1 98 ? 3.15 13.211 2.471 1 98.12 98 THR A C 1
ATOM 757 O O . THR A 1 98 ? 2.064 13.398 3.027 1 98.12 98 THR A O 1
ATOM 760 N N . VAL A 1 99 ? 3.434 12.211 1.634 1 98.5 99 VAL A N 1
ATOM 761 C CA . VAL A 1 99 ? 2.363 11.297 1.236 1 98.5 99 VAL A CA 1
ATOM 762 C C . VAL A 1 99 ? 2.787 9.859 1.494 1 98.5 99 VAL A C 1
ATOM 764 O O . VAL A 1 99 ? 3.977 9.531 1.45 1 98.5 99 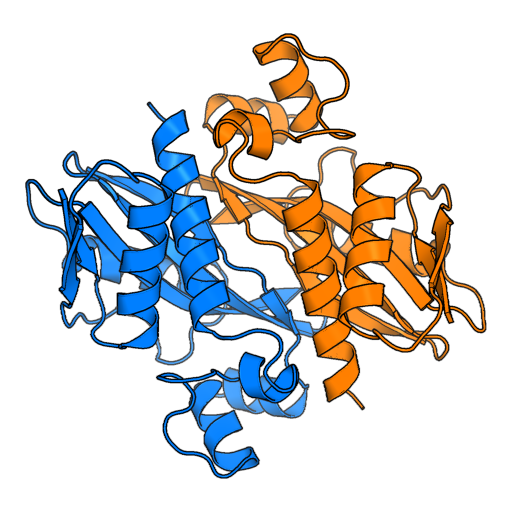VAL A O 1
ATOM 767 N N . GLY A 1 100 ? 1.882 9.055 1.888 1 98.75 100 GLY A N 1
ATOM 768 C CA . GLY A 1 100 ? 2.008 7.609 1.973 1 98.75 100 GLY A CA 1
ATOM 769 C C . GLY A 1 100 ? 0.766 6.871 1.506 1 98.75 100 GLY A C 1
ATOM 770 O O . GLY A 1 100 ? -0.322 7.449 1.455 1 98.75 100 GLY A O 1
ATOM 771 N N . THR A 1 101 ? 0.947 5.648 1.1 1 98.94 101 THR A N 1
ATOM 772 C CA . THR A 1 101 ? -0.206 4.836 0.726 1 98.94 101 THR A CA 1
ATOM 773 C C . THR A 1 101 ? -0.254 3.555 1.552 1 98.94 101 THR A C 1
ATOM 775 O O . THR A 1 101 ? 0.778 3.078 2.027 1 98.94 101 THR A O 1
ATOM 778 N N . SER A 1 102 ? -1.419 3.088 1.754 1 98.94 102 SER A N 1
ATOM 779 C CA . SER A 1 102 ? -1.622 1.793 2.395 1 98.94 102 SER A CA 1
ATOM 780 C C . SER A 1 102 ? -1.359 0.647 1.424 1 98.94 102 SER A C 1
ATOM 782 O O . SER A 1 102 ? -1.201 0.87 0.222 1 98.94 102 SER A O 1
ATOM 784 N N . PRO A 1 103 ? -1.251 -0.59 1.991 1 98.88 103 PRO A N 1
ATOM 785 C CA . PRO A 1 103 ? -1.42 -1.699 1.049 1 98.88 103 PRO A CA 1
ATOM 786 C C . PRO A 1 103 ? -2.742 -1.631 0.289 1 98.88 103 PRO A C 1
ATOM 788 O O . PRO A 1 103 ? -3.705 -1.028 0.771 1 98.88 103 PRO A O 1
ATOM 791 N N . GLY A 1 104 ? -2.744 -2.107 -0.895 1 98.81 104 GLY A N 1
ATOM 792 C CA . GLY A 1 104 ? -3.938 -2.188 -1.721 1 98.81 104 GLY A CA 1
ATOM 793 C C . GLY A 1 104 ? -4.387 -3.611 -1.99 1 98.81 104 GLY A C 1
ATOM 794 O O . GLY A 1 104 ? -3.562 -4.48 -2.281 1 98.81 104 GLY A O 1
ATOM 795 N N . PHE A 1 105 ? -5.656 -3.857 -1.876 1 98.44 105 PHE A N 1
ATOM 796 C CA . PHE A 1 105 ? -6.199 -5.195 -2.084 1 98.44 105 PHE A CA 1
ATOM 797 C C . PHE A 1 105 ? -7.23 -5.191 -3.205 1 98.44 105 PHE A C 1
ATOM 799 O O . PHE A 1 105 ? -7.977 -4.223 -3.371 1 98.44 105 PHE A O 1
ATOM 806 N N . GLN A 1 106 ? -7.27 -6.289 -3.918 1 97.88 106 GLN A N 1
ATOM 807 C CA . GLN A 1 106 ? -8.156 -6.426 -5.07 1 97.88 106 GLN A CA 1
ATOM 808 C C . GLN A 1 106 ? -9.602 -6.637 -4.633 1 97.88 106 GLN A C 1
ATOM 810 O O . GLN A 1 106 ? -9.867 -7.414 -3.717 1 97.88 106 GLN A O 1
ATOM 815 N N . LEU A 1 107 ? -10.477 -5.883 -5.262 1 96.5 107 LEU A N 1
ATOM 816 C CA . LEU A 1 107 ? -11.898 -6.039 -5 1 96.5 107 LEU A CA 1
ATOM 817 C C . LEU A 1 107 ? -12.516 -7.086 -5.918 1 96.5 107 LEU A C 1
ATOM 819 O O . LEU A 1 107 ? -12.109 -7.215 -7.078 1 96.5 107 LEU A O 1
ATOM 823 N N . PRO A 1 108 ? -13.516 -7.797 -5.371 1 94.56 108 PRO A N 1
ATOM 824 C CA . PRO A 1 108 ? -14.281 -8.664 -6.27 1 94.56 108 PRO A CA 1
ATOM 825 C C . PRO A 1 108 ? -14.969 -7.883 -7.395 1 94.56 108 PRO A C 1
ATOM 827 O O . PRO A 1 108 ? -15.383 -6.742 -7.195 1 94.56 108 PRO A O 1
ATOM 830 N N . PRO A 1 109 ? -15.094 -8.539 -8.555 1 93.5 109 PRO A N 1
ATOM 831 C CA . PRO A 1 109 ? -15.633 -7.848 -9.727 1 93.5 109 PRO A CA 1
ATOM 832 C C . PRO A 1 109 ? -17 -7.207 -9.461 1 93.5 109 PRO A C 1
ATOM 834 O O . PRO A 1 109 ? -17.25 -6.086 -9.906 1 93.5 109 PRO A O 1
ATOM 837 N N . ASP A 1 110 ? -17.891 -7.844 -8.766 1 93 110 ASP A N 1
ATOM 838 C CA . ASP A 1 110 ? -19.219 -7.305 -8.5 1 93 110 ASP A CA 1
ATOM 839 C C . ASP A 1 110 ? -19.141 -6.059 -7.625 1 93 110 ASP A C 1
ATOM 841 O O . ASP A 1 110 ? -19.891 -5.098 -7.84 1 93 110 ASP A O 1
ATOM 845 N N . VAL A 1 111 ? -18.281 -6.121 -6.66 1 94.88 111 VAL A N 1
ATOM 846 C CA . VAL A 1 111 ? -18.094 -4.977 -5.777 1 94.88 111 VAL A CA 1
ATOM 847 C C . VAL A 1 111 ? -17.5 -3.809 -6.562 1 94.88 111 VAL A C 1
ATOM 849 O O . VAL A 1 111 ? -17.906 -2.658 -6.383 1 94.88 111 VAL A O 1
ATOM 852 N N . THR A 1 112 ? -16.531 -4.145 -7.395 1 96.06 112 THR A N 1
ATOM 853 C CA . THR A 1 112 ? -15.891 -3.137 -8.234 1 96.06 112 THR A CA 1
ATOM 854 C C . THR A 1 112 ? -16.922 -2.41 -9.094 1 96.06 112 THR A C 1
ATOM 856 O O . THR A 1 112 ? -16.891 -1.182 -9.203 1 96.06 112 THR A O 1
ATOM 859 N N . GLU A 1 113 ? -17.781 -3.156 -9.688 1 96.12 113 GLU A N 1
ATOM 860 C CA . GLU A 1 113 ? -18.812 -2.58 -10.555 1 96.12 113 GLU A CA 1
ATOM 861 C C . GLU A 1 113 ? -19.703 -1.606 -9.789 1 96.12 113 GLU A C 1
ATOM 863 O O . GLU A 1 113 ? -19.984 -0.51 -10.273 1 96.12 113 GLU A O 1
ATOM 868 N N . GLU A 1 114 ? -20.125 -1.986 -8.625 1 95.94 114 GLU A N 1
ATOM 869 C CA . GLU A 1 114 ? -20.953 -1.123 -7.793 1 95.94 114 GLU A CA 1
ATOM 870 C C . GLU A 1 114 ? -20.188 0.131 -7.367 1 95.94 114 GLU A C 1
ATOM 872 O O . GLU A 1 114 ? -20.734 1.234 -7.398 1 95.94 114 GLU A O 1
ATOM 877 N N . ALA A 1 115 ? -18.969 -0.063 -6.98 1 96.12 115 ALA A N 1
ATOM 878 C CA . ALA A 1 115 ? -18.156 1.052 -6.52 1 96.12 115 ALA A CA 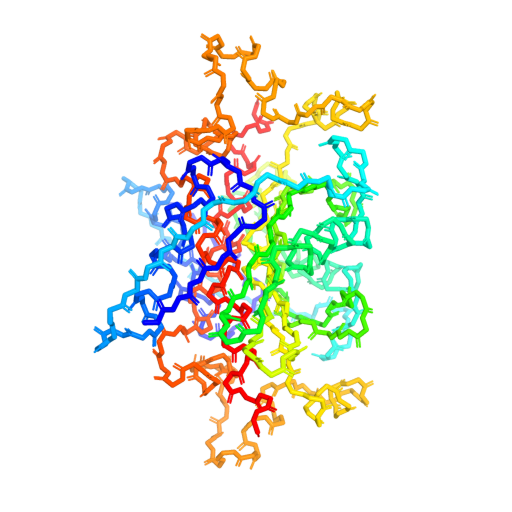1
ATOM 879 C C . ALA A 1 115 ? -17.891 2.051 -7.648 1 96.12 115 ALA A C 1
ATOM 881 O O . ALA A 1 115 ? -17.906 3.264 -7.422 1 96.12 115 ALA A O 1
ATOM 882 N N . LEU A 1 116 ? -17.656 1.562 -8.844 1 96.75 116 LEU A N 1
ATOM 883 C CA . LEU A 1 116 ? -17.406 2.416 -10 1 96.75 116 LEU A CA 1
ATOM 884 C C . LEU A 1 116 ? -18.656 3.205 -10.383 1 96.75 116 LEU A C 1
ATOM 886 O O . LEU A 1 116 ? -18.562 4.234 -11.047 1 96.75 116 LEU A O 1
ATOM 890 N N . SER A 1 117 ? -19.797 2.729 -9.938 1 95.75 117 SER A N 1
ATOM 891 C CA . SER A 1 117 ? -21.047 3.439 -10.172 1 95.75 117 SER A CA 1
ATOM 892 C C . SER A 1 117 ? -21.281 4.504 -9.109 1 95.75 117 SER A C 1
ATOM 894 O O . SER A 1 117 ? -22.297 5.219 -9.156 1 95.75 117 SER A O 1
ATOM 896 N N . GLY A 1 118 ? -20.375 4.586 -8.117 1 94.62 118 GLY A N 1
ATOM 897 C CA . GLY A 1 118 ? -20.422 5.691 -7.172 1 94.62 118 GLY A CA 1
ATOM 898 C C . GLY A 1 118 ? -20.75 5.254 -5.758 1 94.62 118 GLY A C 1
ATOM 899 O O . GLY A 1 118 ? -20.719 6.066 -4.832 1 94.62 118 GLY A O 1
ATOM 900 N N . GLU A 1 119 ? -21.047 4 -5.594 1 95.06 119 GLU A N 1
ATOM 901 C CA . GLU A 1 119 ? -21.328 3.498 -4.254 1 95.06 119 GLU A CA 1
ATOM 902 C C . GLU A 1 119 ? -20.031 3.242 -3.477 1 95.06 119 GLU A C 1
ATOM 904 O O . GLU A 1 119 ? -19.078 2.693 -4.02 1 95.06 119 GLU A O 1
ATOM 909 N N . GLU A 1 120 ? -20.047 3.654 -2.236 1 96.06 120 GLU A N 1
ATOM 910 C CA . GLU A 1 120 ? -18.875 3.41 -1.407 1 96.06 120 GLU A CA 1
ATOM 911 C C . GLU A 1 120 ? -18.656 1.916 -1.185 1 96.06 120 GLU A C 1
ATOM 913 O O . GLU A 1 120 ? -19.594 1.18 -0.905 1 96.06 120 GLU A O 1
ATOM 918 N N . VAL A 1 121 ? -17.453 1.449 -1.261 1 96.94 121 VAL A N 1
ATOM 919 C CA . VAL A 1 121 ? -17.109 0.046 -1.066 1 96.94 121 VAL A CA 1
ATOM 920 C C . VAL A 1 121 ? -17.656 -0.446 0.266 1 96.94 121 VAL A C 1
ATOM 922 O O . VAL A 1 121 ? -18.219 -1.541 0.344 1 96.94 121 VAL A O 1
ATOM 925 N N . GLY A 1 122 ? -17.469 0.363 1.375 1 95.38 122 GLY A N 1
ATOM 926 C CA . GLY A 1 122 ? -17.984 -0.008 2.678 1 95.38 122 GLY A CA 1
ATOM 927 C C . GLY A 1 122 ? -19.484 -0.276 2.662 1 95.38 122 GLY A C 1
ATOM 928 O O . GLY A 1 122 ? -19.953 -1.201 3.322 1 95.38 122 GLY A O 1
ATOM 929 N N . GLU A 1 123 ? -20.219 0.496 1.944 1 95.56 123 GLU A N 1
ATOM 930 C CA . GLU A 1 123 ? -21.656 0.34 1.852 1 95.56 123 GLU A CA 1
ATOM 931 C C . GLU A 1 123 ? -22.031 -0.934 1.099 1 95.56 123 GLU A C 1
ATOM 933 O O . GLU A 1 123 ? -22.969 -1.643 1.489 1 95.56 123 GLU A O 1
ATOM 938 N N . VAL A 1 124 ? -21.312 -1.194 0.01 1 94.75 124 VAL A N 1
ATOM 939 C CA . VAL A 1 124 ? -21.562 -2.406 -0.768 1 94.75 124 VAL A CA 1
ATOM 940 C C . VAL A 1 124 ? -21.359 -3.635 0.117 1 94.75 124 VAL A C 1
ATOM 942 O O . VAL A 1 124 ? -22.188 -4.543 0.12 1 94.75 124 VAL A O 1
ATOM 945 N N . PHE A 1 125 ? -20.281 -3.65 0.862 1 94.25 125 PHE A N 1
ATOM 946 C CA . PHE A 1 125 ? -19.984 -4.789 1.725 1 94.25 125 PHE A CA 1
ATOM 947 C C . PHE A 1 125 ? -20.984 -4.863 2.877 1 94.25 125 PHE A C 1
ATOM 949 O O . PHE A 1 125 ? -21.359 -5.957 3.305 1 94.25 125 PHE A O 1
ATOM 956 N N . SER A 1 126 ? -21.359 -3.691 3.422 1 94.44 126 SER A N 1
ATOM 957 C CA . SER A 1 126 ? -22.375 -3.678 4.469 1 94.44 126 SER A CA 1
ATOM 958 C C . SER A 1 126 ? -23.641 -4.398 4.016 1 94.44 126 SER A C 1
ATOM 960 O O . SER A 1 126 ? -24.219 -5.188 4.77 1 94.44 126 SER A O 1
ATOM 962 N N . GLU A 1 127 ? -24.016 -4.172 2.82 1 93.38 127 GLU A N 1
ATOM 963 C CA . GLU A 1 127 ? -25.219 -4.797 2.264 1 93.38 127 GLU A CA 1
ATOM 964 C C . GLU A 1 127 ? -25 -6.293 2.041 1 93.38 127 GLU A C 1
ATOM 966 O O . GLU A 1 127 ? -25.875 -7.102 2.344 1 93.38 127 GLU A O 1
ATOM 971 N N . LEU A 1 128 ? -23.906 -6.637 1.566 1 89.56 128 LEU A N 1
ATOM 972 C CA . LEU A 1 128 ? -23.594 -8.016 1.202 1 89.56 128 LEU A CA 1
ATOM 973 C C . LEU A 1 128 ? -23.562 -8.906 2.438 1 89.56 128 LEU A C 1
ATOM 975 O O . LEU A 1 128 ? -24 -10.062 2.385 1 89.56 128 LEU A O 1
ATOM 979 N N . VAL A 1 129 ? -23.016 -8.375 3.553 1 90.94 129 VAL A N 1
ATOM 980 C CA . VAL A 1 129 ? -22.781 -9.266 4.688 1 90.94 129 VAL A CA 1
ATOM 981 C C . VAL A 1 129 ? -23.781 -8.961 5.797 1 90.94 129 VAL A C 1
ATOM 983 O O . VAL A 1 129 ? -23.828 -9.648 6.82 1 90.94 129 VAL A O 1
ATOM 986 N N . GLY A 1 130 ? -24.484 -7.918 5.652 1 91.5 130 GLY A N 1
ATOM 987 C CA . GLY A 1 130 ? -25.531 -7.578 6.602 1 91.5 130 GLY A CA 1
ATOM 988 C C . GLY A 1 130 ? -25 -6.926 7.863 1 91.5 130 GLY A C 1
ATOM 989 O O . GLY A 1 130 ? -25.516 -7.164 8.953 1 91.5 130 GLY A O 1
ATOM 990 N N . VAL A 1 131 ? -23.922 -6.395 7.852 1 89.5 131 VAL A N 1
ATOM 991 C CA . VAL A 1 131 ? -23.328 -5.664 8.969 1 89.5 131 VAL A CA 1
ATOM 992 C C . VAL A 1 131 ? -23.266 -4.172 8.633 1 89.5 131 VAL A C 1
ATOM 994 O O . VAL A 1 131 ? -22.734 -3.785 7.594 1 89.5 131 VAL A O 1
ATOM 997 N N . ARG A 1 132 ? -23.797 -3.326 9.484 1 90.62 132 ARG A N 1
ATOM 998 C CA . ARG A 1 132 ? -23.891 -1.894 9.219 1 90.62 132 ARG A CA 1
ATOM 999 C C . ARG A 1 132 ? -22.547 -1.212 9.453 1 90.62 132 ARG A C 1
ATOM 1001 O O . ARG A 1 132 ? -21.812 -1.573 10.383 1 90.62 132 ARG A O 1
ATOM 1008 N N . GLU A 1 133 ? -22.234 -0.202 8.781 1 93.5 133 GLU A N 1
ATOM 1009 C CA . GLU A 1 133 ? -21.141 0.748 8.945 1 93.5 133 GLU A CA 1
ATOM 1010 C C . GLU A 1 133 ? -19.797 0.028 9.055 1 93.5 133 GLU A C 1
ATOM 1012 O O . GLU A 1 133 ? -19 0.319 9.953 1 93.5 133 GLU A O 1
ATOM 1017 N N . ILE A 1 134 ? -19.547 -0.913 8.18 1 91.31 134 ILE A N 1
ATOM 1018 C CA . ILE A 1 134 ? -18.297 -1.67 8.227 1 91.31 134 ILE A CA 1
ATOM 1019 C C . ILE A 1 134 ? -17.125 -0.726 8.031 1 91.31 134 ILE A C 1
ATOM 1021 O O . ILE A 1 134 ? -16.016 -0.987 8.531 1 91.31 134 ILE A O 1
ATOM 1025 N N . GLY A 1 135 ? -17.281 0.411 7.289 1 90.62 135 GLY A N 1
ATOM 1026 C CA . GLY A 1 135 ? -16.234 1.407 7.059 1 90.62 135 GLY A CA 1
ATOM 1027 C C . GLY A 1 135 ? -15.766 2.074 8.336 1 90.62 135 GLY A C 1
ATOM 1028 O O . GLY A 1 135 ? -14.703 2.699 8.352 1 90.62 135 GLY A O 1
ATOM 1029 N N . LYS A 1 136 ? -16.5 1.973 9.438 1 92.62 136 LYS A N 1
ATOM 1030 C CA . LYS A 1 136 ? -16.125 2.518 10.742 1 92.62 136 LYS A CA 1
ATOM 1031 C C . LYS A 1 136 ? -15.68 1.411 11.695 1 92.62 136 LYS A C 1
ATOM 1033 O O . LYS A 1 136 ? -15.547 1.638 12.898 1 92.62 136 LYS A O 1
ATOM 1038 N N . ARG A 1 137 ? -15.445 0.126 11.125 1 94.44 137 ARG A N 1
ATOM 1039 C CA . ARG A 1 137 ? -15.062 -1.06 11.891 1 94.44 137 ARG A CA 1
ATOM 1040 C C . ARG A 1 137 ? -13.945 -1.825 11.18 1 94.44 137 ARG A C 1
ATOM 1042 O O . ARG A 1 137 ? -12.859 -1.291 10.977 1 94.44 137 ARG A O 1
ATOM 1049 N N . SER A 1 138 ? -14.281 -3.066 10.82 1 91.19 138 SER A N 1
ATOM 1050 C CA . SER A 1 138 ? -13.281 -3.959 10.242 1 91.19 138 SER A CA 1
ATOM 1051 C C . SER A 1 138 ? -12.945 -3.557 8.812 1 91.19 138 SER A C 1
ATOM 1053 O O . SER A 1 138 ? -11.891 -3.938 8.281 1 91.19 138 SER A O 1
ATOM 1055 N N . GLY A 1 139 ? -13.867 -2.787 8.141 1 94.62 139 GLY A N 1
ATOM 1056 C CA . GLY A 1 139 ? -13.711 -2.479 6.73 1 94.62 139 GLY A CA 1
ATOM 1057 C C . GLY A 1 139 ? -13.984 -3.664 5.824 1 94.62 139 GLY A C 1
ATOM 1058 O O . GLY A 1 139 ? -14.141 -4.789 6.301 1 94.62 139 GLY A O 1
ATOM 1059 N N . ALA A 1 140 ? -14.102 -3.414 4.531 1 94.62 140 ALA A N 1
ATOM 1060 C CA . ALA A 1 140 ? -14.273 -4.465 3.531 1 94.62 140 ALA A CA 1
ATOM 1061 C C . ALA A 1 140 ? -13.164 -5.508 3.637 1 94.62 140 ALA A C 1
ATOM 1063 O O . ALA A 1 140 ? -13.406 -6.703 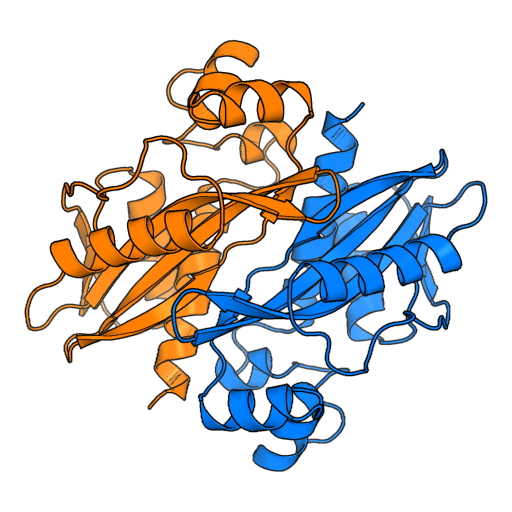3.469 1 94.62 140 ALA A O 1
ATOM 1064 N N . ILE A 1 141 ? -11.969 -5.023 3.936 1 96.94 141 ILE A N 1
ATOM 1065 C CA . ILE A 1 141 ? -10.828 -5.922 4 1 96.94 141 ILE A CA 1
ATOM 1066 C C . ILE A 1 141 ? -10.992 -6.891 5.172 1 96.94 141 ILE A C 1
ATOM 1068 O O . ILE A 1 141 ? -10.562 -8.047 5.098 1 96.94 141 ILE A O 1
ATOM 1072 N N . GLY A 1 142 ? -11.555 -6.426 6.289 1 95.75 142 GLY A N 1
ATOM 1073 C CA . GLY A 1 142 ? -11.852 -7.328 7.391 1 95.75 142 GLY A CA 1
ATOM 1074 C C . GLY A 1 142 ? -12.734 -8.492 6.984 1 95.75 142 GLY A C 1
ATOM 1075 O O . GLY A 1 142 ? -12.516 -9.625 7.41 1 95.75 142 GLY A O 1
ATOM 1076 N N . VAL A 1 143 ? -13.719 -8.227 6.152 1 93.69 143 VAL A N 1
ATOM 1077 C CA . VAL A 1 143 ? -14.633 -9.25 5.645 1 93.69 143 VAL A CA 1
ATOM 1078 C C . VAL A 1 143 ? -13.891 -10.188 4.695 1 93.69 143 VAL A C 1
ATOM 1080 O O . VAL A 1 143 ? -13.945 -11.406 4.852 1 93.69 143 VAL A O 1
ATOM 1083 N N . LEU A 1 144 ? -13.156 -9.594 3.758 1 94.19 144 LEU A N 1
ATOM 1084 C CA . LEU A 1 144 ? -12.5 -10.359 2.705 1 94.19 144 LEU A CA 1
ATOM 1085 C C . LEU A 1 144 ? -11.391 -11.242 3.283 1 94.19 144 LEU A C 1
ATOM 1087 O O . LEU A 1 144 ? -11.102 -12.312 2.746 1 94.19 144 LEU A O 1
ATOM 1091 N N . SER A 1 145 ? -10.805 -10.844 4.371 1 95.06 145 SER A N 1
ATOM 1092 C CA . SER A 1 145 ? -9.664 -11.555 4.941 1 95.06 145 SER A CA 1
ATOM 1093 C C . SER A 1 145 ? -10.086 -12.414 6.133 1 95.06 145 SER A C 1
ATOM 1095 O O . SER A 1 145 ? -9.234 -12.945 6.848 1 95.06 145 SER A O 1
ATOM 1097 N N . ASN A 1 146 ? -11.328 -12.438 6.387 1 92.19 146 ASN A N 1
ATOM 1098 C CA . ASN A 1 146 ? -11.859 -13.164 7.539 1 92.19 146 ASN A CA 1
ATOM 1099 C C . ASN A 1 146 ? -11.219 -12.688 8.844 1 92.19 146 ASN A C 1
ATOM 1101 O O . ASN A 1 146 ? -10.781 -13.508 9.656 1 92.19 146 ASN A O 1
ATOM 1105 N N . GLY A 1 147 ? -11.023 -11.422 8.945 1 92.81 147 GLY A N 1
ATOM 1106 C CA . GLY A 1 147 ? -10.586 -10.781 10.172 1 92.81 147 GLY A CA 1
ATOM 1107 C C . GLY A 1 147 ? -9.07 -10.758 10.328 1 92.81 147 GLY A C 1
ATOM 1108 O O . GLY A 1 147 ? -8.547 -10.219 11.305 1 92.81 147 GLY A O 1
ATOM 1109 N N . LYS A 1 148 ? -8.328 -11.281 9.375 1 92.69 148 LYS A N 1
ATOM 1110 C CA . LYS A 1 148 ? -6.871 -11.344 9.461 1 92.69 148 LYS A CA 1
ATOM 1111 C C . LYS A 1 148 ? -6.25 -9.961 9.305 1 92.69 148 LYS A C 1
ATOM 1113 O O . LYS A 1 148 ? -5.191 -9.68 9.875 1 92.69 148 LYS A O 1
ATOM 1118 N N . VAL A 1 149 ? -6.797 -9.094 8.547 1 96.19 149 VAL A N 1
ATOM 1119 C CA . VAL A 1 149 ? -6.359 -7.723 8.312 1 96.19 149 VAL A CA 1
ATOM 1120 C C . VAL A 1 149 ? -7.531 -6.762 8.516 1 96.19 149 VAL A C 1
ATOM 1122 O O . VAL A 1 149 ? -8.633 -6.996 8.008 1 96.19 149 VAL A O 1
ATOM 1125 N N . LEU A 1 150 ? -7.293 -5.754 9.234 1 97.06 150 LEU A N 1
ATOM 1126 C CA . LEU A 1 150 ? -8.344 -4.77 9.492 1 97.06 150 LEU A CA 1
ATOM 1127 C C . LEU A 1 150 ? -8.039 -3.455 8.781 1 97.06 150 LEU A C 1
ATOM 1129 O O . LEU A 1 150 ? -6.879 -3.145 8.5 1 97.06 150 LEU A O 1
ATOM 1133 N N . ARG A 1 151 ? -9.109 -2.711 8.516 1 98 151 ARG A N 1
ATOM 1134 C CA . ARG A 1 151 ? -8.977 -1.417 7.852 1 98 151 ARG A CA 1
ATOM 1135 C C . ARG A 1 151 ? -8.07 -0.486 8.648 1 98 151 ARG A C 1
ATOM 1137 O O . ARG A 1 151 ? -7.305 0.292 8.07 1 98 151 ARG A O 1
ATOM 1144 N N . GLU A 1 152 ? -8.125 -0.548 9.977 1 98.62 152 GLU A N 1
ATOM 1145 C CA . GLU A 1 152 ? -7.305 0.289 10.844 1 98.62 152 GLU A CA 1
ATOM 1146 C C . GLU A 1 152 ? -5.816 0.074 10.578 1 98.62 152 GLU A C 1
ATOM 1148 O O . GLU A 1 152 ? -5.031 1.023 10.617 1 98.62 152 GLU A O 1
ATOM 1153 N N . ASP A 1 153 ? -5.441 -1.185 10.312 1 98.31 153 ASP A N 1
ATOM 1154 C CA . ASP A 1 153 ? -4.051 -1.504 10 1 98.31 153 ASP A CA 1
ATOM 1155 C C . ASP A 1 153 ? -3.604 -0.823 8.711 1 98.31 153 ASP A C 1
ATOM 1157 O O . ASP A 1 153 ? -2.484 -0.312 8.625 1 98.31 153 ASP A O 1
ATOM 1161 N N . LEU A 1 154 ? -4.473 -0.854 7.738 1 98.81 154 LEU A N 1
ATOM 1162 C CA . LEU A 1 154 ? -4.148 -0.232 6.457 1 98.81 154 LEU A CA 1
ATOM 1163 C C . LEU A 1 154 ? -3.994 1.277 6.609 1 98.81 154 LEU A C 1
ATOM 1165 O O . LEU A 1 154 ? -3.055 1.867 6.07 1 98.81 154 LEU A O 1
ATOM 1169 N N . CYS A 1 155 ? -4.918 1.903 7.316 1 98.88 155 CYS A N 1
ATOM 1170 C CA . CYS A 1 155 ? -4.852 3.338 7.566 1 98.88 155 CYS A CA 1
ATOM 1171 C C . CYS A 1 155 ? -3.57 3.703 8.312 1 98.88 155 CYS A C 1
ATOM 1173 O O . CYS A 1 155 ? -2.898 4.676 7.957 1 98.88 155 CYS A O 1
ATOM 1175 N N . GLU A 1 156 ? -3.238 2.914 9.328 1 98.88 156 GLU A N 1
ATOM 1176 C CA . GLU A 1 156 ? -2.023 3.156 10.102 1 98.88 156 GLU A CA 1
ATOM 1177 C C . GLU A 1 156 ? -0.784 3.111 9.211 1 98.88 156 GLU A C 1
ATOM 1179 O O . GLU A 1 156 ? 0.102 3.961 9.328 1 98.88 156 GLU A O 1
ATOM 1184 N N . LEU A 1 157 ? -0.724 2.125 8.375 1 98.81 157 LEU A N 1
ATOM 1185 C CA . LEU A 1 157 ? 0.436 1.95 7.508 1 98.81 157 LEU A CA 1
ATOM 1186 C C . LEU A 1 157 ? 0.559 3.109 6.527 1 98.81 157 LEU A C 1
ATOM 1188 O O . LEU A 1 157 ? 1.664 3.588 6.258 1 98.81 157 LEU A O 1
ATOM 1192 N N . ALA A 1 158 ? -0.567 3.539 5.977 1 98.94 158 ALA A N 1
ATOM 1193 C CA . AL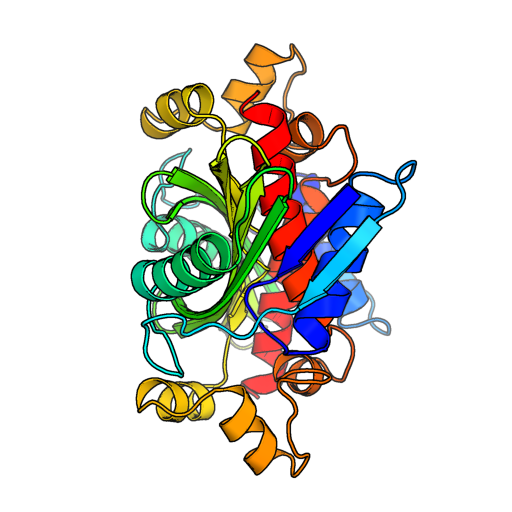A A 1 158 ? -0.534 4.695 5.086 1 98.94 158 ALA A CA 1
ATOM 1194 C C . ALA A 1 158 ? 0.075 5.91 5.781 1 98.94 158 ALA A C 1
ATOM 1196 O O . ALA A 1 158 ? 0.929 6.594 5.215 1 98.94 158 ALA A O 1
ATOM 1197 N N . ILE A 1 159 ? -0.371 6.188 6.977 1 98.94 159 ILE A N 1
ATOM 1198 C CA . ILE A 1 159 ? 0.101 7.34 7.73 1 98.94 159 ILE A CA 1
ATOM 1199 C C . ILE A 1 159 ? 1.577 7.16 8.078 1 98.94 159 ILE A C 1
ATOM 1201 O O . ILE A 1 159 ? 2.365 8.102 7.965 1 98.94 159 ILE A O 1
ATOM 1205 N N . LEU A 1 160 ? 1.941 5.953 8.508 1 98.69 160 LEU A N 1
ATOM 1206 C CA . LEU A 1 160 ? 3.334 5.664 8.836 1 98.69 160 LEU A CA 1
ATOM 1207 C C . LEU A 1 160 ? 4.242 5.941 7.637 1 98.69 160 LEU A C 1
ATOM 1209 O O . LEU A 1 160 ? 5.32 6.512 7.793 1 98.69 160 LEU A O 1
ATOM 1213 N N . MET A 1 161 ? 3.836 5.543 6.457 1 98.69 161 MET A N 1
ATOM 1214 C CA . MET A 1 161 ? 4.617 5.793 5.25 1 98.69 161 MET A CA 1
ATOM 1215 C C . MET A 1 161 ? 4.797 7.289 5.02 1 98.69 161 MET A C 1
ATOM 1217 O O . MET A 1 161 ? 5.883 7.738 4.641 1 98.69 161 MET A O 1
ATOM 1221 N N . ALA A 1 162 ? 3.721 8.039 5.238 1 98.62 162 ALA A N 1
ATOM 1222 C CA . ALA A 1 162 ? 3.805 9.492 5.078 1 98.62 162 ALA A CA 1
ATOM 1223 C C . ALA A 1 162 ? 4.77 10.094 6.094 1 98.62 162 ALA A C 1
ATOM 1225 O O . ALA A 1 162 ? 5.547 11 5.758 1 98.62 162 ALA A O 1
ATOM 1226 N N . LEU A 1 163 ? 4.742 9.633 7.34 1 97.94 163 LEU A N 1
ATOM 1227 C CA . LEU A 1 163 ? 5.605 10.148 8.398 1 97.94 163 LEU A CA 1
ATOM 1228 C C . LEU A 1 163 ? 7.07 9.844 8.102 1 97.94 163 LEU A C 1
ATOM 1230 O O . LEU A 1 163 ? 7.945 10.656 8.391 1 97.94 163 LEU A O 1
ATOM 1234 N N . ILE A 1 164 ? 7.352 8.68 7.535 1 96.38 164 ILE A N 1
ATOM 1235 C CA . ILE A 1 164 ? 8.703 8.32 7.125 1 96.38 164 ILE A CA 1
ATOM 1236 C C . ILE A 1 164 ? 9.203 9.305 6.07 1 96.38 164 ILE A C 1
ATOM 1238 O O . ILE A 1 164 ? 10.367 9.711 6.086 1 96.38 164 ILE A O 1
ATOM 1242 N N . GLY A 1 165 ? 8.305 9.734 5.223 1 92.06 165 GLY A N 1
ATOM 1243 C CA . GLY A 1 165 ? 8.633 10.75 4.23 1 92.06 165 GLY A CA 1
ATOM 1244 C C . GLY A 1 165 ? 9.047 12.07 4.844 1 92.06 165 GLY A C 1
ATOM 1245 O O . GLY A 1 165 ? 9.852 12.805 4.27 1 92.06 165 GLY A O 1
ATOM 1246 N N . LEU A 1 166 ? 8.5 12.453 5.957 1 87.62 166 LEU A N 1
ATOM 1247 C CA . LEU A 1 166 ? 8.812 13.703 6.641 1 87.62 166 LEU A CA 1
ATOM 1248 C C . LEU A 1 166 ? 10.219 13.664 7.223 1 87.62 166 LEU A C 1
ATOM 1250 O O . LEU A 1 166 ? 10.914 14.688 7.258 1 87.62 166 LEU A O 1
ATOM 1254 N N . GLU A 1 167 ? 10.609 12.531 7.629 1 77.56 167 GLU A N 1
ATOM 1255 C CA . GLU A 1 167 ? 11.906 12.383 8.273 1 77.56 167 GLU A CA 1
ATOM 1256 C C . GLU A 1 167 ? 13.047 12.562 7.273 1 77.56 167 GLU A C 1
ATOM 1258 O O . GLU A 1 167 ? 14.141 12.992 7.641 1 77.56 167 GLU A O 1
ATOM 1263 N N . THR A 1 168 ? 12.844 12.312 6.066 1 66.88 168 THR A N 1
ATOM 1264 C CA . THR A 1 168 ? 13.914 12.336 5.078 1 66.88 168 THR A CA 1
ATOM 1265 C C . THR A 1 168 ? 13.914 13.664 4.32 1 66.88 168 THR A C 1
ATOM 1267 O O . THR A 1 168 ? 14.883 13.984 3.621 1 66.88 168 THR A O 1
ATOM 1270 N N . SER A 1 169 ? 12.805 14.211 4.312 1 56.91 169 SER A N 1
ATOM 1271 C CA . SER A 1 169 ? 12.711 15.5 3.635 1 56.91 169 SER A CA 1
ATOM 1272 C C . SER A 1 169 ? 13.297 16.625 4.488 1 56.91 169 SER A C 1
ATOM 1274 O O . SER A 1 169 ? 13.18 17.797 4.148 1 56.91 169 SER A O 1
ATOM 1276 N N . ARG A 1 170 ? 13.953 16.188 5.543 1 48.72 170 ARG A N 1
ATOM 1277 C CA . ARG A 1 170 ? 14.523 17.219 6.406 1 48.72 170 ARG A CA 1
ATOM 1278 C C . ARG A 1 170 ? 15.867 17.703 5.867 1 48.72 170 ARG A C 1
ATOM 1280 O O . ARG A 1 170 ? 16.609 16.938 5.25 1 48.72 170 ARG A O 1
ATOM 1287 N N . MET B 1 1 ? 2.004 -27.25 0.144 1 95.56 1 MET B N 1
ATOM 1288 C CA . MET B 1 1 ? 1.677 -26.297 -0.916 1 95.56 1 MET B CA 1
ATOM 1289 C C . MET B 1 1 ? 2.943 -25.75 -1.562 1 95.56 1 MET B C 1
ATOM 1291 O O . MET B 1 1 ? 3.84 -25.266 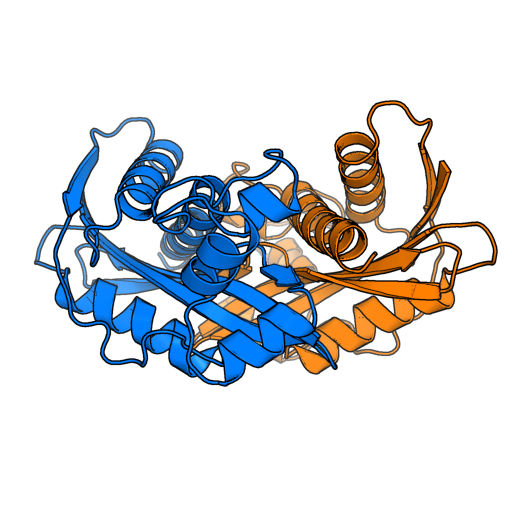-0.869 1 95.56 1 MET B O 1
ATOM 1295 N N . LYS B 1 2 ? 3.012 -25.875 -2.891 1 97.56 2 LYS B N 1
ATOM 1296 C CA . LYS B 1 2 ? 4.184 -25.422 -3.631 1 97.56 2 LYS B CA 1
ATOM 1297 C C . LYS B 1 2 ? 3.963 -24.031 -4.199 1 97.56 2 LYS B C 1
ATOM 1299 O O . LYS B 1 2 ? 2.938 -23.766 -4.832 1 97.56 2 LYS B O 1
ATOM 1304 N N . VAL B 1 3 ? 4.957 -23.172 -3.971 1 98.75 3 VAL B N 1
ATOM 1305 C CA . VAL B 1 3 ? 4.91 -21.797 -4.453 1 98.75 3 VAL B CA 1
ATOM 1306 C C . VAL B 1 3 ? 6.195 -21.469 -5.203 1 98.75 3 VAL B C 1
ATOM 1308 O O . VAL B 1 3 ? 7.297 -21.688 -4.691 1 98.75 3 VAL B O 1
ATOM 1311 N N . ARG B 1 4 ? 6.043 -20.984 -6.398 1 98.88 4 ARG B N 1
ATOM 1312 C CA . ARG B 1 4 ? 7.184 -20.516 -7.18 1 98.88 4 ARG B CA 1
ATOM 1313 C C . ARG B 1 4 ? 7.219 -18.984 -7.223 1 98.88 4 ARG B C 1
ATOM 1315 O O . ARG B 1 4 ? 6.207 -18.344 -7.496 1 98.88 4 ARG B O 1
ATOM 1322 N N . VAL B 1 5 ? 8.359 -18.422 -6.941 1 98.88 5 VAL B N 1
ATOM 1323 C CA . VAL B 1 5 ? 8.492 -16.969 -6.953 1 98.88 5 VAL B CA 1
ATOM 1324 C C . VAL B 1 5 ? 9.414 -16.547 -8.094 1 98.88 5 VAL B C 1
ATOM 1326 O O . VAL B 1 5 ? 10.523 -17.078 -8.234 1 98.88 5 VAL B O 1
ATOM 1329 N N . GLY B 1 6 ? 8.984 -15.578 -8.977 1 98.81 6 GLY B N 1
ATOM 1330 C CA . GLY B 1 6 ? 9.703 -15.164 -10.164 1 98.81 6 GLY B CA 1
ATOM 1331 C C . GLY B 1 6 ? 10.867 -14.242 -9.867 1 98.81 6 GLY B C 1
ATOM 1332 O O . GLY B 1 6 ? 11.008 -13.188 -10.492 1 98.81 6 GLY B O 1
ATOM 1333 N N . THR B 1 7 ? 11.703 -14.531 -8.883 1 98.69 7 THR B N 1
ATOM 1334 C CA . THR B 1 7 ? 12.898 -13.781 -8.508 1 98.69 7 THR B CA 1
ATOM 1335 C C . THR B 1 7 ? 13.797 -14.617 -7.602 1 98.69 7 THR B C 1
ATOM 1337 O O . THR B 1 7 ? 13.336 -15.562 -6.957 1 98.69 7 THR B O 1
ATOM 1340 N N . THR B 1 8 ? 15.039 -14.289 -7.508 1 98.5 8 THR B N 1
ATOM 1341 C CA . THR B 1 8 ? 15.961 -14.945 -6.586 1 98.5 8 THR B CA 1
ATOM 1342 C C . THR B 1 8 ? 16.359 -13.992 -5.457 1 98.5 8 THR B C 1
ATOM 1344 O O . THR B 1 8 ? 17.203 -14.328 -4.625 1 98.5 8 THR B O 1
ATOM 1347 N N . ASN B 1 9 ? 15.812 -12.758 -5.418 1 97.94 9 ASN B N 1
ATOM 1348 C CA . ASN B 1 9 ? 16.047 -11.828 -4.316 1 97.94 9 ASN B CA 1
ATOM 1349 C C . ASN B 1 9 ? 15.617 -12.43 -2.98 1 97.94 9 ASN B C 1
ATOM 1351 O O . ASN B 1 9 ? 14.445 -12.75 -2.787 1 97.94 9 ASN B O 1
ATOM 1355 N N . PRO B 1 10 ? 16.516 -12.609 -2.047 1 98.25 10 PRO B N 1
ATOM 1356 C CA . PRO B 1 10 ? 16.188 -13.336 -0.823 1 98.25 10 PRO B CA 1
ATOM 1357 C C . PRO B 1 10 ? 15.086 -12.656 -0.008 1 98.25 10 PRO B C 1
ATOM 1359 O O . PRO B 1 10 ? 14.297 -13.328 0.659 1 98.25 10 PRO B O 1
ATOM 1362 N N . VAL B 1 11 ? 15.055 -11.367 -0.016 1 98.44 11 VAL B N 1
ATOM 1363 C CA . VAL B 1 11 ? 14.031 -10.609 0.704 1 98.44 11 VAL B CA 1
ATOM 1364 C C . VAL B 1 11 ? 12.648 -10.977 0.177 1 98.44 11 VAL B C 1
ATOM 1366 O O . VAL B 1 11 ? 11.727 -11.242 0.958 1 98.44 11 VAL B O 1
ATOM 1369 N N . LYS B 1 12 ? 12.516 -11.008 -1.157 1 98.75 12 LYS B N 1
ATOM 1370 C CA . LYS B 1 12 ? 11.234 -11.305 -1.795 1 98.75 12 LYS B CA 1
ATOM 1371 C C . LYS B 1 12 ? 10.844 -12.766 -1.595 1 98.75 12 LYS B C 1
ATOM 1373 O O . LYS B 1 12 ? 9.664 -13.086 -1.435 1 98.75 12 LYS B O 1
ATOM 1378 N N . VAL B 1 13 ? 11.789 -13.633 -1.577 1 98.81 13 VAL B N 1
ATOM 1379 C CA . VAL B 1 13 ? 11.531 -15.047 -1.354 1 98.81 13 VAL B CA 1
ATOM 1380 C C . VAL B 1 13 ? 11.023 -15.266 0.07 1 98.81 13 VAL B C 1
ATOM 1382 O O . VAL B 1 13 ? 10.008 -15.93 0.277 1 98.81 13 VAL B O 1
ATOM 1385 N N . ARG B 1 14 ? 11.672 -14.688 1.067 1 98.69 14 ARG B N 1
ATOM 1386 C CA . ARG B 1 14 ? 11.258 -14.812 2.461 1 98.69 14 ARG B CA 1
ATOM 1387 C C . ARG B 1 14 ? 9.875 -14.203 2.68 1 98.69 14 ARG B C 1
ATOM 1389 O O . ARG B 1 14 ? 9.055 -14.766 3.406 1 98.69 14 ARG B O 1
ATOM 1396 N N . ALA B 1 15 ? 9.68 -13.047 2.07 1 98.88 15 ALA B N 1
ATOM 1397 C CA . ALA B 1 15 ? 8.375 -12.391 2.172 1 98.88 15 ALA B CA 1
ATOM 1398 C C . ALA B 1 15 ? 7.266 -13.289 1.642 1 98.88 15 ALA B C 1
ATOM 1400 O O . ALA B 1 15 ? 6.172 -13.328 2.203 1 98.88 15 ALA B O 1
ATOM 1401 N N . THR B 1 16 ? 7.574 -13.977 0.539 1 98.88 16 THR B N 1
ATOM 1402 C CA . THR B 1 16 ? 6.613 -14.906 -0.046 1 98.88 16 THR B CA 1
ATOM 1403 C C . THR B 1 16 ? 6.277 -16.031 0.936 1 98.88 16 THR B C 1
ATOM 1405 O O . THR B 1 16 ? 5.105 -16.312 1.179 1 98.88 16 THR B O 1
ATOM 1408 N N . GLU B 1 17 ? 7.289 -16.594 1.464 1 98.69 17 GLU B N 1
ATOM 1409 C CA . GLU B 1 17 ? 7.086 -17.672 2.43 1 98.69 17 GLU B CA 1
ATOM 1410 C C . GLU B 1 17 ? 6.242 -17.188 3.611 1 98.69 17 GLU B C 1
ATOM 1412 O O . GLU B 1 17 ? 5.285 -17.859 4.004 1 98.69 17 GLU B O 1
ATOM 1417 N N . ARG B 1 18 ? 6.547 -16.062 4.168 1 98.5 18 ARG B N 1
ATOM 1418 C CA . ARG B 1 18 ? 5.836 -15.516 5.312 1 98.5 18 ARG B CA 1
ATOM 1419 C C . ARG B 1 18 ? 4.371 -15.25 4.977 1 98.5 18 ARG B C 1
ATOM 1421 O O . ARG B 1 18 ? 3.482 -15.562 5.77 1 98.5 18 ARG B O 1
ATOM 1428 N N . ALA B 1 19 ? 4.121 -14.656 3.842 1 98.56 19 ALA B N 1
ATOM 1429 C CA . ALA B 1 19 ? 2.76 -14.312 3.441 1 98.56 19 ALA B CA 1
ATOM 1430 C C . ALA B 1 19 ? 1.904 -15.57 3.281 1 98.56 19 ALA B C 1
ATOM 1432 O O . ALA B 1 19 ? 0.751 -15.602 3.719 1 98.56 19 ALA B O 1
ATOM 1433 N N . PHE B 1 20 ? 2.453 -16.609 2.656 1 98.31 20 PHE B N 1
ATOM 1434 C CA . PHE B 1 20 ? 1.7 -17.828 2.436 1 98.31 20 PHE B CA 1
ATOM 1435 C C . PHE B 1 20 ? 1.446 -18.547 3.754 1 98.31 20 PHE B C 1
ATOM 1437 O O . PHE B 1 20 ? 0.368 -19.109 3.963 1 98.31 20 PHE B O 1
ATOM 1444 N N . LEU B 1 21 ? 2.461 -18.547 4.633 1 97.81 21 LEU B N 1
ATOM 1445 C CA . LEU B 1 21 ? 2.283 -19.188 5.938 1 97.81 21 LEU B CA 1
ATOM 1446 C C . LEU B 1 21 ? 1.19 -18.484 6.734 1 97.81 21 LEU B C 1
ATOM 1448 O O . LEU B 1 21 ? 0.41 -19.125 7.434 1 97.81 21 LEU B O 1
ATOM 1452 N N . ARG B 1 22 ? 1.186 -17.188 6.629 1 96.38 22 ARG B N 1
ATOM 1453 C CA . ARG B 1 22 ? 0.156 -16.406 7.312 1 96.38 22 ARG B CA 1
ATOM 1454 C C . ARG B 1 22 ? -1.228 -16.719 6.75 1 96.38 22 ARG B C 1
ATOM 1456 O O . ARG B 1 22 ? -2.209 -16.766 7.496 1 96.38 22 ARG B O 1
ATOM 1463 N N . THR B 1 23 ? -1.32 -16.922 5.504 1 95.94 23 THR B N 1
ATOM 1464 C CA . THR B 1 23 ? -2.586 -17.172 4.82 1 95.94 23 THR B CA 1
ATOM 1465 C C . THR B 1 23 ? -3.045 -18.609 5.027 1 95.94 23 THR B C 1
ATOM 1467 O O . THR B 1 23 ? -4.238 -18.859 5.191 1 95.94 23 THR B O 1
ATOM 1470 N N . PHE B 1 24 ? -2.145 -19.531 4.984 1 95.25 24 PHE B N 1
ATOM 1471 C CA . PHE B 1 24 ? -2.41 -20.969 5.121 1 95.25 24 PHE B CA 1
ATOM 1472 C C . PHE B 1 24 ? -1.614 -21.562 6.273 1 95.25 24 PHE B C 1
ATOM 1474 O O . PHE B 1 24 ? -0.739 -22.391 6.066 1 95.25 24 PHE B O 1
ATOM 1481 N N . PRO B 1 25 ? -2.01 -21.281 7.5 1 94.62 25 PRO B N 1
ATOM 1482 C CA . PRO B 1 25 ? -1.195 -21.656 8.664 1 94.62 25 PRO B CA 1
ATOM 1483 C C . PRO B 1 25 ? -1.12 -23.156 8.875 1 94.62 25 PRO B C 1
ATOM 1485 O O . PRO B 1 25 ? -0.183 -23.656 9.508 1 94.62 25 PRO B O 1
ATOM 1488 N N . ASP B 1 26 ? -1.995 -23.891 8.32 1 95.81 26 ASP B N 1
ATOM 1489 C CA . ASP B 1 26 ? -2.047 -25.328 8.57 1 95.81 26 ASP B CA 1
ATOM 1490 C C . ASP B 1 26 ? -1.412 -26.109 7.422 1 95.81 26 ASP B C 1
ATOM 1492 O O . ASP B 1 26 ? -1.468 -27.328 7.398 1 95.81 26 ASP B O 1
ATOM 1496 N N . ARG B 1 27 ? -0.822 -25.391 6.523 1 95.69 27 ARG B N 1
ATOM 1497 C CA . ARG B 1 27 ? -0.222 -26.062 5.371 1 95.69 27 ARG B CA 1
ATOM 1498 C C . ARG B 1 27 ? 1.299 -25.953 5.406 1 95.69 27 ARG B C 1
ATOM 1500 O O . ARG B 1 27 ? 1.846 -24.969 5.934 1 95.69 27 ARG B O 1
ATOM 1507 N N . GLU B 1 28 ? 1.881 -26.969 4.891 1 97 28 GLU B N 1
ATOM 1508 C CA . GLU B 1 28 ? 3.314 -26.875 4.633 1 97 28 GLU B CA 1
ATOM 1509 C C . GLU B 1 28 ? 3.592 -26.109 3.344 1 97 28 GLU B C 1
ATOM 1511 O O . GLU B 1 28 ? 3.047 -26.438 2.289 1 97 28 GLU B O 1
ATOM 1516 N N . ILE B 1 29 ? 4.418 -25.094 3.459 1 97.88 29 ILE B N 1
ATOM 1517 C CA . ILE B 1 29 ? 4.715 -24.234 2.314 1 97.88 29 ILE B CA 1
ATOM 1518 C C . ILE B 1 29 ? 6.133 -24.516 1.816 1 97.88 29 ILE B C 1
ATOM 1520 O O . ILE B 1 29 ? 7.09 -24.469 2.594 1 97.88 29 ILE B O 1
ATOM 1524 N N . THR B 1 30 ? 6.309 -24.812 0.569 1 97.81 30 THR B N 1
ATOM 1525 C CA . THR B 1 30 ? 7.602 -24.922 -0.097 1 97.81 30 THR B CA 1
ATOM 1526 C C . THR B 1 30 ? 7.758 -23.844 -1.161 1 97.81 30 THR B C 1
ATOM 1528 O O . THR B 1 30 ? 6.953 -23.766 -2.094 1 97.81 30 THR B O 1
ATOM 1531 N N . VAL B 1 31 ? 8.781 -23.062 -1.003 1 98.56 31 VAL B N 1
ATOM 1532 C CA . VAL B 1 31 ? 8.984 -21.938 -1.923 1 98.56 31 VAL B CA 1
ATOM 1533 C C . VAL B 1 31 ? 10.18 -22.234 -2.824 1 98.56 31 VAL B C 1
ATOM 1535 O O . VAL B 1 31 ? 11.258 -22.578 -2.34 1 98.56 31 VAL B O 1
ATOM 1538 N N . GLU B 1 32 ? 9.992 -22.109 -4.07 1 98.62 32 GLU B N 1
ATOM 1539 C CA . GLU B 1 32 ? 11.055 -22.234 -5.066 1 98.62 32 GLU B CA 1
ATOM 1540 C C . GLU B 1 32 ? 11.32 -20.906 -5.758 1 98.62 32 GLU B C 1
ATOM 1542 O O . GLU B 1 32 ? 10.406 -20.312 -6.344 1 98.62 32 GLU B O 1
ATOM 1547 N N . ALA B 1 33 ? 12.539 -20.422 -5.695 1 98.75 33 ALA B N 1
ATOM 1548 C CA . ALA B 1 33 ? 12.953 -19.203 -6.379 1 98.75 33 ALA B CA 1
ATOM 1549 C C . ALA B 1 33 ? 13.305 -19.484 -7.84 1 98.75 33 ALA B C 1
ATOM 1551 O O . ALA B 1 33 ? 14.023 -20.438 -8.141 1 98.75 33 ALA B O 1
ATOM 1552 N N . VAL B 1 34 ? 12.781 -18.688 -8.711 1 98.5 34 VAL B N 1
ATOM 1553 C CA . VAL B 1 34 ? 13 -18.859 -10.141 1 98.5 34 VAL B CA 1
ATOM 1554 C C . VAL B 1 34 ? 13.523 -17.562 -10.75 1 98.5 34 VAL B C 1
ATOM 1556 O O . VAL B 1 34 ? 12.922 -16.5 -10.562 1 98.5 34 VAL B O 1
ATOM 1559 N N . SER B 1 35 ? 14.656 -17.609 -11.414 1 98.38 35 SER B N 1
ATOM 1560 C CA . SER B 1 35 ? 15.164 -16.453 -12.133 1 98.38 35 SER B CA 1
ATOM 1561 C C . SER B 1 35 ? 14.367 -16.188 -13.406 1 98.38 35 SER B C 1
ATOM 1563 O O . SER B 1 35 ? 14.242 -17.062 -14.258 1 98.38 35 SER B O 1
ATOM 1565 N N . VAL B 1 36 ? 13.836 -15.008 -13.492 1 98.25 36 VAL B N 1
ATOM 1566 C CA . VAL B 1 36 ? 13.023 -14.648 -14.648 1 98.25 36 VAL B CA 1
ATOM 1567 C C . VAL B 1 36 ? 13.406 -13.258 -15.141 1 98.25 36 VAL B C 1
ATOM 1569 O O . VAL B 1 36 ? 14.008 -12.469 -14.398 1 98.25 36 VAL B O 1
ATOM 1572 N N . ASP B 1 37 ? 13.164 -13 -16.453 1 98 37 ASP B N 1
ATOM 1573 C CA . ASP B 1 37 ? 13.219 -11.648 -17 1 98 37 ASP B CA 1
ATOM 1574 C C . ASP B 1 37 ? 11.875 -10.938 -16.828 1 98 37 ASP B C 1
ATOM 1576 O O . ASP B 1 37 ? 10.883 -11.32 -17.469 1 98 37 ASP B O 1
ATOM 1580 N N . PRO B 1 38 ? 11.828 -9.875 -16.047 1 98 38 PRO B N 1
ATOM 1581 C CA . PRO B 1 38 ? 10.547 -9.219 -15.797 1 98 38 PRO B CA 1
ATOM 1582 C C . PRO B 1 38 ? 9.992 -8.516 -17.031 1 98 38 PRO B C 1
ATOM 1584 O O . PRO B 1 38 ? 8.805 -8.172 -17.078 1 98 38 PRO B O 1
ATOM 1587 N N . GLY B 1 39 ? 10.867 -8.273 -18.062 1 98.38 39 GLY B N 1
ATOM 1588 C CA . GLY B 1 39 ? 10.406 -7.66 -19.297 1 98.38 39 GLY B CA 1
ATOM 1589 C C . GLY B 1 39 ? 10.125 -6.176 -19.156 1 98.38 39 GLY B C 1
ATOM 1590 O O . GLY B 1 39 ? 9.367 -5.605 -19.938 1 98.38 39 GLY B O 1
ATOM 1591 N N . VAL B 1 40 ? 10.617 -5.488 -18.094 1 98.56 40 VAL B N 1
ATOM 1592 C CA . VAL B 1 40 ? 10.523 -4.051 -17.844 1 98.56 40 VAL B CA 1
ATOM 1593 C C . VAL B 1 40 ? 11.891 -3.51 -17.438 1 98.56 40 VAL B C 1
ATOM 1595 O O . VAL B 1 40 ? 12.781 -4.277 -17.047 1 98.56 40 VAL B O 1
ATOM 1598 N N . PRO B 1 41 ? 12.078 -2.174 -17.531 1 97.56 41 PRO B N 1
ATOM 1599 C CA . PRO B 1 41 ? 13.359 -1.601 -17.125 1 97.56 41 PRO B CA 1
ATOM 1600 C C . PRO B 1 41 ? 13.695 -1.87 -15.664 1 97.56 41 PRO B C 1
ATOM 1602 O O . PRO B 1 41 ? 12.805 -2.146 -14.867 1 97.56 41 PRO B O 1
ATOM 1605 N N . PRO B 1 42 ? 14.945 -1.794 -15.289 1 96.44 42 PRO B N 1
ATOM 1606 C CA . PRO B 1 42 ? 15.375 -2.057 -13.914 1 96.44 42 PRO B CA 1
ATOM 1607 C C . PRO B 1 42 ? 14.648 -1.186 -12.891 1 96.44 42 PRO B C 1
ATOM 1609 O O . PRO B 1 42 ? 14.438 -1.608 -11.75 1 96.44 42 PRO B O 1
ATOM 1612 N N . GLN B 1 43 ? 14.281 0.016 -13.281 1 98.12 43 GLN B N 1
ATOM 1613 C CA . GLN B 1 43 ? 13.508 0.928 -12.453 1 98.12 43 GLN B CA 1
ATOM 1614 C C . GLN B 1 43 ? 12.18 1.289 -13.117 1 98.12 43 GLN B C 1
ATOM 1616 O O . GLN B 1 43 ? 12.062 2.35 -13.734 1 98.12 43 GLN B O 1
ATOM 1621 N N . PRO B 1 44 ? 11.211 0.402 -12.875 1 98.5 44 PRO B N 1
ATOM 1622 C CA . PRO B 1 44 ? 9.898 0.689 -13.461 1 98.5 44 PRO B CA 1
ATOM 1623 C C . PRO B 1 44 ? 9.281 1.977 -12.922 1 98.5 44 PRO B C 1
ATOM 1625 O O . PRO B 1 44 ? 9.422 2.279 -11.734 1 98.5 44 PRO B O 1
ATOM 1628 N N . VAL B 1 45 ? 8.586 2.705 -13.773 1 98.5 45 VAL B N 1
ATOM 1629 C CA . VAL B 1 45 ? 7.883 3.93 -13.398 1 98.5 45 VAL B CA 1
ATOM 1630 C C . VAL B 1 45 ? 6.438 3.865 -13.891 1 98.5 45 VAL B C 1
ATOM 1632 O O . VAL B 1 45 ? 6.191 3.6 -15.07 1 98.5 45 VAL B O 1
ATOM 1635 N N . GLY B 1 46 ? 5.539 4.086 -12.961 1 98.25 46 GLY B N 1
ATOM 1636 C CA . GLY B 1 46 ? 4.121 4.012 -13.281 1 98.25 46 GLY B CA 1
ATOM 1637 C C . GLY B 1 46 ? 3.508 2.664 -12.938 1 98.25 46 GLY B C 1
ATOM 1638 O O . GLY B 1 46 ? 4.16 1.627 -13.078 1 98.25 46 GLY B O 1
ATOM 1639 N N . MET B 1 47 ? 2.271 2.678 -12.578 1 98.56 47 MET B N 1
ATOM 1640 C CA . MET B 1 47 ? 1.566 1.485 -12.117 1 98.56 47 MET B CA 1
ATOM 1641 C C . MET B 1 47 ? 1.556 0.407 -13.195 1 98.56 47 MET B C 1
ATOM 1643 O O . MET B 1 47 ? 1.749 -0.774 -12.906 1 98.56 47 MET B O 1
ATOM 1647 N N . GLU B 1 48 ? 1.334 0.826 -14.406 1 98.25 48 GLU B N 1
ATOM 1648 C CA . GLU B 1 48 ? 1.237 -0.133 -15.5 1 98.25 48 GLU B CA 1
ATOM 1649 C C . GLU B 1 48 ? 2.539 -0.911 -15.672 1 98.25 48 GLU B C 1
ATOM 1651 O O . GLU B 1 48 ? 2.525 -2.139 -15.773 1 98.25 48 GLU B O 1
ATOM 1656 N N . GLU B 1 49 ? 3.621 -0.174 -15.727 1 98.69 49 GLU B N 1
ATOM 1657 C CA . GLU B 1 49 ? 4.926 -0.804 -15.914 1 98.69 49 GLU B CA 1
ATOM 1658 C C . GLU B 1 49 ? 5.285 -1.688 -14.719 1 98.69 49 GLU B C 1
ATOM 1660 O O . GLU B 1 49 ? 5.816 -2.787 -14.898 1 98.69 49 GLU B O 1
ATOM 1665 N N . VAL B 1 50 ? 5.051 -1.209 -13.516 1 98.88 50 VAL B N 1
ATOM 1666 C CA . VAL B 1 50 ? 5.34 -1.987 -12.312 1 98.88 50 VAL B CA 1
ATOM 1667 C C . VAL B 1 50 ? 4.496 -3.258 -12.305 1 98.88 50 VAL B C 1
ATOM 1669 O O . VAL B 1 50 ? 5.008 -4.352 -12.047 1 98.88 50 VAL B O 1
ATOM 1672 N N . HIS B 1 51 ? 3.223 -3.092 -12.633 1 98.94 51 HIS B N 1
ATOM 1673 C CA . HIS B 1 51 ? 2.322 -4.238 -12.695 1 98.94 51 HIS B CA 1
ATOM 1674 C C . HIS B 1 51 ? 2.781 -5.238 -13.75 1 98.94 51 HIS B C 1
ATOM 1676 O O . HIS B 1 51 ? 2.736 -6.449 -13.523 1 98.94 51 HIS B O 1
ATOM 1682 N N . GLN B 1 52 ? 3.111 -4.73 -14.875 1 98.88 52 GLN B N 1
ATOM 1683 C CA . GLN B 1 52 ? 3.545 -5.605 -15.961 1 98.88 52 GLN B CA 1
ATOM 1684 C C . GLN B 1 52 ? 4.746 -6.445 -15.547 1 98.88 52 GLN B C 1
ATOM 1686 O O . GLN B 1 52 ? 4.82 -7.637 -15.867 1 98.88 52 GLN B O 1
ATOM 1691 N N . GLY B 1 53 ? 5.711 -5.812 -14.875 1 98.88 53 GLY B N 1
ATOM 1692 C CA . GLY B 1 53 ? 6.852 -6.562 -14.375 1 98.88 53 GLY B CA 1
ATOM 1693 C C . GLY B 1 53 ? 6.461 -7.676 -13.414 1 98.88 53 GLY B C 1
ATOM 1694 O O . GLY B 1 53 ? 6.938 -8.805 -13.539 1 98.88 53 GLY B O 1
ATOM 1695 N N . ALA B 1 54 ? 5.613 -7.367 -12.453 1 98.94 54 ALA B N 1
ATOM 1696 C CA . ALA B 1 54 ? 5.137 -8.359 -11.492 1 98.94 54 ALA B CA 1
ATOM 1697 C C . ALA B 1 54 ? 4.395 -9.492 -12.195 1 98.94 54 ALA B C 1
ATOM 1699 O O . ALA B 1 54 ? 4.594 -10.664 -11.875 1 98.94 54 ALA B O 1
ATOM 1700 N N . LYS B 1 55 ? 3.523 -9.125 -13.125 1 98.81 55 LYS B N 1
ATOM 1701 C CA . LYS B 1 55 ? 2.74 -10.094 -13.891 1 98.81 55 LYS B CA 1
ATOM 1702 C C . LYS B 1 55 ? 3.648 -11.039 -14.672 1 98.81 55 LYS B C 1
ATOM 1704 O O . LYS B 1 55 ? 3.441 -12.258 -14.656 1 98.81 55 LYS B O 1
ATOM 1709 N N . ASN B 1 56 ? 4.613 -10.484 -15.367 1 98.88 56 ASN B N 1
ATOM 1710 C CA . ASN B 1 56 ? 5.547 -11.305 -16.125 1 98.88 56 ASN B CA 1
ATOM 1711 C C . ASN B 1 56 ? 6.309 -12.281 -15.234 1 98.88 56 ASN B C 1
ATOM 1713 O O . ASN B 1 56 ? 6.48 -13.445 -15.578 1 98.88 56 ASN B O 1
ATOM 1717 N N . ARG B 1 57 ? 6.746 -11.789 -14.078 1 98.88 57 ARG B N 1
ATOM 1718 C CA . ARG B 1 57 ? 7.461 -12.641 -13.133 1 98.88 57 ARG B CA 1
ATOM 1719 C C . ARG B 1 57 ? 6.586 -13.797 -12.664 1 98.88 57 ARG B C 1
ATOM 1721 O O . ARG B 1 57 ? 7.047 -14.938 -12.602 1 98.88 57 ARG B O 1
ATOM 1728 N N . ALA B 1 58 ? 5.352 -13.523 -12.312 1 98.81 58 ALA B N 1
ATOM 1729 C CA . ALA B 1 58 ? 4.43 -14.562 -11.859 1 98.81 58 ALA B CA 1
ATOM 1730 C C . ALA B 1 58 ? 4.176 -15.586 -12.961 1 98.81 58 ALA B C 1
ATOM 1732 O O . ALA B 1 58 ? 4.207 -16.797 -12.719 1 98.81 58 ALA B O 1
ATOM 1733 N N . ARG B 1 59 ? 3.93 -15.141 -14.141 1 98.5 59 ARG B N 1
ATOM 1734 C CA . ARG B 1 59 ? 3.562 -16.016 -15.25 1 98.5 59 ARG B CA 1
ATOM 1735 C C . ARG B 1 59 ? 4.734 -16.891 -15.664 1 98.5 59 ARG B C 1
ATOM 1737 O O . ARG B 1 59 ? 4.555 -18.078 -15.961 1 98.5 59 ARG B O 1
ATOM 1744 N N . GLU B 1 60 ? 5.891 -16.312 -15.727 1 98.5 60 GLU B N 1
ATOM 1745 C CA . GLU B 1 60 ? 7.066 -17.062 -16.156 1 98.5 60 GLU B CA 1
ATOM 1746 C C . GLU B 1 60 ? 7.457 -18.109 -15.102 1 98.5 60 GLU B C 1
ATOM 1748 O O . GLU B 1 60 ? 8.016 -19.156 -15.438 1 98.5 60 GLU B O 1
ATOM 1753 N N . ALA B 1 61 ? 7.164 -17.781 -13.852 1 98.62 61 ALA B N 1
ATOM 1754 C CA . ALA B 1 61 ? 7.5 -18.703 -12.781 1 98.62 61 ALA B CA 1
ATOM 1755 C C . ALA B 1 61 ? 6.453 -19.812 -12.664 1 98.62 61 ALA B C 1
ATOM 1757 O O . ALA B 1 61 ? 6.695 -20.844 -12.031 1 98.62 61 ALA B O 1
ATOM 1758 N N . TRP B 1 62 ? 5.301 -19.641 -13.227 1 98 62 TRP B N 1
ATOM 1759 C CA . TRP B 1 62 ? 4.145 -20.484 -13 1 98 62 TRP B CA 1
ATOM 1760 C C . TRP B 1 62 ? 4.32 -21.844 -13.68 1 98 62 TRP B C 1
ATOM 1762 O O . TRP B 1 62 ? 4.809 -21.906 -14.812 1 98 62 TRP B O 1
ATOM 1772 N N . ASN B 1 63 ? 3.988 -22.891 -13.031 1 95.25 63 ASN B N 1
ATOM 1773 C CA . ASN B 1 63 ? 3.797 -24.219 -13.602 1 95.25 63 ASN B CA 1
ATOM 1774 C C . ASN B 1 63 ? 2.541 -24.891 -13.047 1 95.25 63 ASN B C 1
ATOM 1776 O O . ASN B 1 63 ? 1.994 -24.453 -12.039 1 95.25 63 ASN B O 1
ATOM 1780 N N . ARG B 1 64 ? 2.094 -25.828 -13.766 1 88.94 64 ARG B N 1
ATOM 1781 C CA . ARG B 1 64 ? 0.856 -26.5 -13.383 1 88.94 64 ARG B CA 1
ATOM 1782 C C . ARG B 1 64 ? 0.976 -27.109 -11.992 1 88.94 64 ARG B C 1
ATOM 1784 O O . ARG B 1 64 ? 1.977 -27.75 -11.68 1 88.94 64 ARG B O 1
ATOM 1791 N N . GLY B 1 65 ? -0.006 -26.844 -11.133 1 90.12 65 GLY B N 1
ATOM 1792 C CA . GLY B 1 65 ? -0.081 -27.469 -9.82 1 90.12 65 GLY B CA 1
ATOM 1793 C C . GLY B 1 65 ? 0.557 -26.641 -8.727 1 90.12 65 GLY B C 1
ATOM 1794 O O . GLY B 1 65 ? 0.528 -27.016 -7.555 1 90.12 65 GLY B O 1
ATOM 1795 N N . SER B 1 66 ? 1.095 -25.516 -9.102 1 95.19 66 SER B N 1
ATOM 1796 C CA . SER B 1 66 ? 1.735 -24.688 -8.094 1 95.19 66 SER B CA 1
ATOM 1797 C C . SER B 1 66 ? 1.175 -23.266 -8.117 1 95.19 66 SER B C 1
ATOM 1799 O O . SER B 1 66 ? 0.655 -22.812 -9.148 1 95.19 66 SER B O 1
ATOM 1801 N N . TYR B 1 67 ? 1.214 -22.594 -6.949 1 98.31 67 TYR B N 1
ATOM 1802 C CA . TYR B 1 67 ? 1.096 -21.141 -6.957 1 98.31 67 TYR B CA 1
ATOM 1803 C C . TYR B 1 67 ? 2.346 -20.5 -7.539 1 98.31 67 TYR B C 1
ATOM 1805 O O . TYR B 1 67 ? 3.424 -21.094 -7.535 1 98.31 67 TYR B O 1
ATOM 1813 N N . SER B 1 68 ? 2.199 -19.344 -8.062 1 98.81 68 SER B N 1
ATOM 1814 C CA . SER B 1 68 ? 3.363 -18.531 -8.398 1 98.81 68 SER B CA 1
ATOM 1815 C C . SER B 1 68 ? 3.17 -17.078 -7.969 1 98.81 68 SER B C 1
ATOM 1817 O O . SER B 1 68 ? 2.039 -16.594 -7.879 1 98.81 68 SER B O 1
ATOM 1819 N N . VAL B 1 69 ? 4.297 -16.422 -7.695 1 98.94 69 VAL B N 1
ATOM 1820 C CA . VAL B 1 69 ? 4.285 -15.055 -7.195 1 98.94 69 VAL B CA 1
ATOM 1821 C C . VAL B 1 69 ? 5.27 -14.203 -7.996 1 98.94 69 VAL B C 1
ATOM 1823 O O . VAL B 1 69 ? 6.41 -14.609 -8.227 1 98.94 69 VAL B O 1
ATOM 1826 N N . GLY B 1 70 ? 4.82 -13.094 -8.5 1 98.94 70 GLY B N 1
ATOM 1827 C CA . GLY B 1 70 ? 5.668 -12.031 -9.008 1 98.94 70 GLY B CA 1
ATOM 1828 C C . GLY B 1 70 ? 5.633 -10.781 -8.164 1 98.94 70 GLY B C 1
ATOM 1829 O O . GLY B 1 70 ? 4.562 -10.352 -7.715 1 98.94 70 GLY B O 1
ATOM 1830 N N . LEU B 1 71 ? 6.797 -10.195 -7.906 1 98.88 71 LEU B N 1
AT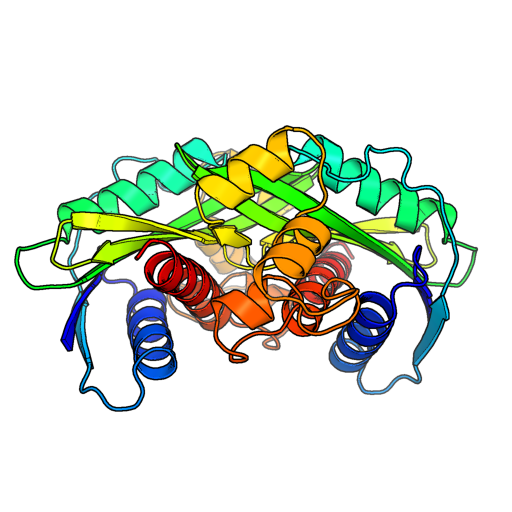OM 1831 C CA . LEU B 1 71 ? 6.938 -8.938 -7.176 1 98.88 71 LEU B CA 1
ATOM 1832 C C . LEU B 1 71 ? 7.77 -7.938 -7.969 1 98.88 71 LEU B C 1
ATOM 1834 O O . LEU B 1 71 ? 8.836 -8.289 -8.492 1 98.88 71 LEU B O 1
ATOM 1838 N N . GLU B 1 72 ? 7.281 -6.762 -8.086 1 98.81 72 GLU B N 1
ATOM 1839 C CA . GLU B 1 72 ? 8.016 -5.68 -8.734 1 98.81 72 GLU B CA 1
ATOM 1840 C C . GLU B 1 72 ? 7.824 -4.359 -7.992 1 98.81 72 GLU B C 1
ATOM 1842 O O . GLU B 1 72 ? 6.711 -4.02 -7.598 1 98.81 72 GLU B O 1
ATOM 1847 N N . ALA B 1 73 ? 8.867 -3.717 -7.66 1 98.5 73 ALA B N 1
ATOM 1848 C CA . ALA B 1 73 ? 8.812 -2.379 -7.078 1 98.5 73 ALA B CA 1
ATOM 1849 C C . ALA B 1 73 ? 9.047 -1.309 -8.141 1 98.5 73 ALA B C 1
ATOM 1851 O O . ALA B 1 73 ? 9.695 -1.566 -9.156 1 98.5 73 ALA B O 1
ATOM 1852 N N . GLY B 1 74 ? 8.539 -0.184 -7.945 1 98.5 74 GLY B N 1
ATOM 1853 C CA . GLY B 1 74 ? 8.758 0.943 -8.844 1 98.5 74 GLY B CA 1
ATOM 1854 C C . GLY B 1 74 ? 8.195 2.246 -8.305 1 98.5 74 GLY B C 1
ATOM 1855 O O . GLY B 1 74 ? 7.824 2.332 -7.129 1 98.5 74 GLY B O 1
ATOM 1856 N N . LEU B 1 75 ? 8.227 3.26 -9.109 1 98.62 75 LEU B N 1
ATOM 1857 C CA . LEU B 1 75 ? 7.809 4.605 -8.727 1 98.62 75 LEU B CA 1
ATOM 1858 C C . LEU B 1 75 ? 6.406 4.906 -9.234 1 98.62 75 LEU B C 1
ATOM 1860 O O . LEU B 1 75 ? 6.102 4.664 -10.406 1 98.62 75 LEU B O 1
ATOM 1864 N N . ILE B 1 76 ? 5.617 5.371 -8.32 1 98.69 76 ILE B N 1
ATOM 1865 C CA . ILE B 1 76 ? 4.266 5.805 -8.664 1 98.69 76 ILE B CA 1
ATOM 1866 C C . ILE B 1 76 ? 4.098 7.285 -8.336 1 98.69 76 ILE B C 1
ATOM 1868 O O . ILE B 1 76 ? 4.418 7.723 -7.227 1 98.69 76 ILE B O 1
ATOM 1872 N N . ARG B 1 77 ? 3.576 8.023 -9.266 1 98.25 77 ARG B N 1
ATOM 1873 C CA . ARG B 1 77 ? 3.336 9.445 -9.023 1 98.25 77 ARG B CA 1
ATOM 1874 C C . ARG B 1 77 ? 2.08 9.656 -8.188 1 98.25 77 ARG B C 1
ATOM 1876 O O . ARG B 1 77 ? 1.034 9.07 -8.469 1 98.25 77 ARG B O 1
ATOM 1883 N N . VAL B 1 78 ? 2.143 10.43 -7.184 1 98.44 78 VAL B N 1
ATOM 1884 C CA . VAL B 1 78 ? 1.031 10.867 -6.348 1 98.44 78 VAL B CA 1
ATOM 1885 C C . VAL B 1 78 ? 1.084 12.383 -6.172 1 98.44 78 VAL B C 1
ATOM 1887 O O . VAL B 1 78 ? 1.857 12.898 -5.359 1 98.44 78 VAL B O 1
ATOM 1890 N N . GLY B 1 79 ? 0.186 13.062 -6.887 1 97 79 GLY B N 1
ATOM 1891 C CA . GLY B 1 79 ? 0.325 14.516 -6.934 1 97 79 GLY B CA 1
ATOM 1892 C C . GLY B 1 79 ? 1.646 14.969 -7.523 1 97 79 GLY B C 1
ATOM 1893 O O . GLY B 1 79 ? 2.008 14.57 -8.633 1 97 79 GLY B O 1
ATOM 1894 N N . ASP B 1 80 ? 2.463 15.68 -6.715 1 95.88 80 ASP B N 1
ATOM 1895 C CA . ASP B 1 80 ? 3.713 16.25 -7.203 1 95.88 80 ASP B CA 1
ATOM 1896 C C . ASP B 1 80 ? 4.918 15.461 -6.699 1 95.88 80 ASP B C 1
ATOM 1898 O O . ASP B 1 80 ? 6.062 15.891 -6.863 1 95.88 80 ASP B O 1
ATOM 1902 N N . VAL B 1 81 ? 4.68 14.344 -6.09 1 97.25 81 VAL B N 1
ATOM 1903 C CA . VAL B 1 81 ? 5.777 13.539 -5.562 1 97.25 81 VAL B CA 1
ATOM 1904 C C . VAL B 1 81 ? 5.688 12.125 -6.117 1 97.25 81 VAL B C 1
ATOM 1906 O O . VAL B 1 81 ? 4.746 11.789 -6.836 1 97.25 81 VAL B O 1
ATOM 1909 N N . TYR B 1 82 ? 6.742 11.336 -5.824 1 97.94 82 TYR B N 1
ATOM 1910 C CA . TYR B 1 82 ? 6.746 9.922 -6.172 1 97.94 82 TYR B CA 1
ATOM 1911 C C . TYR B 1 82 ? 6.875 9.055 -4.926 1 97.94 82 TYR B C 1
ATOM 1913 O O . TYR B 1 82 ? 7.629 9.383 -4.004 1 97.94 82 TYR B O 1
ATOM 1921 N N . VAL B 1 83 ? 6.133 8.023 -4.91 1 98.56 83 VAL B N 1
ATOM 1922 C CA . VAL B 1 83 ? 6.293 7 -3.879 1 98.56 83 VAL B CA 1
ATOM 1923 C C . VAL B 1 83 ? 6.879 5.73 -4.488 1 98.56 83 VAL B C 1
ATOM 1925 O O . VAL B 1 83 ? 6.727 5.484 -5.688 1 98.56 83 VAL B O 1
ATOM 1928 N N . ASP B 1 84 ? 7.645 5.07 -3.701 1 98.44 84 ASP B N 1
ATOM 1929 C CA . ASP B 1 84 ? 8.086 3.719 -4.027 1 98.44 84 ASP B CA 1
ATOM 1930 C C . ASP B 1 84 ? 7.117 2.678 -3.467 1 98.44 84 ASP B C 1
ATOM 1932 O O . ASP B 1 84 ? 6.727 2.75 -2.299 1 98.44 84 ASP B O 1
ATOM 1936 N N . LEU B 1 85 ? 6.629 1.705 -4.219 1 98.56 85 LEU B N 1
ATOM 1937 C CA . LEU B 1 85 ? 5.762 0.637 -3.738 1 98.56 85 LEU B CA 1
ATOM 1938 C C . LEU B 1 85 ? 5.953 -0.632 -4.562 1 98.56 85 LEU B C 1
ATOM 1940 O O . LEU B 1 85 ? 6.48 -0.581 -5.676 1 98.56 85 LEU B O 1
ATOM 1944 N N . HIS B 1 86 ? 5.609 -1.777 -4.012 1 98.88 86 HIS B N 1
ATOM 1945 C CA . HIS B 1 86 ? 5.645 -3.076 -4.676 1 98.88 86 HIS B CA 1
ATOM 1946 C C . HIS B 1 86 ? 4.262 -3.465 -5.195 1 98.88 86 HIS B C 1
ATOM 1948 O O . HIS B 1 86 ? 3.254 -3.236 -4.523 1 98.88 86 HIS B O 1
ATOM 1954 N N . VAL B 1 87 ? 4.227 -4.039 -6.344 1 98.94 87 VAL B N 1
ATOM 1955 C CA . VAL B 1 87 ? 3.066 -4.781 -6.824 1 98.94 87 VAL B CA 1
ATOM 1956 C C . VAL B 1 87 ? 3.348 -6.277 -6.758 1 98.94 87 VAL B C 1
ATOM 1958 O O . VAL B 1 87 ? 4.426 -6.73 -7.145 1 98.94 87 VAL B O 1
ATOM 1961 N N . ALA B 1 88 ? 2.426 -6.992 -6.219 1 98.94 88 ALA B N 1
ATOM 1962 C CA . ALA B 1 88 ? 2.473 -8.453 -6.227 1 98.94 88 ALA B CA 1
ATOM 1963 C C . ALA B 1 88 ? 1.378 -9.031 -7.117 1 98.94 88 ALA B C 1
ATOM 1965 O O . ALA B 1 88 ? 0.244 -8.547 -7.113 1 98.94 88 ALA B O 1
ATOM 1966 N N . VAL B 1 89 ? 1.704 -9.961 -7.906 1 98.88 89 VAL B N 1
ATOM 1967 C CA . VAL B 1 89 ? 0.755 -10.797 -8.633 1 98.88 89 VAL B CA 1
ATOM 1968 C C . VAL B 1 89 ? 0.87 -12.242 -8.164 1 98.88 89 VAL B C 1
ATOM 1970 O O . VAL B 1 89 ? 1.971 -12.789 -8.094 1 98.88 89 VAL B O 1
ATOM 1973 N N . VAL B 1 90 ? -0.244 -12.82 -7.789 1 98.81 90 VAL B N 1
ATOM 1974 C CA . VAL B 1 90 ? -0.292 -14.234 -7.41 1 98.81 90 VAL B CA 1
ATOM 1975 C C . VAL B 1 90 ? -1.141 -15.008 -8.414 1 98.81 90 VAL B C 1
ATOM 1977 O O . VAL B 1 90 ? -2.25 -14.586 -8.758 1 98.81 90 VAL B O 1
ATOM 1980 N N . ARG B 1 91 ? -0.574 -16.016 -8.898 1 97.69 91 ARG B N 1
ATOM 1981 C CA . ARG B 1 91 ? -1.292 -16.938 -9.766 1 97.69 91 ARG B CA 1
ATOM 1982 C C . ARG B 1 91 ? -1.543 -18.266 -9.055 1 97.69 91 ARG B C 1
ATOM 1984 O O . ARG B 1 91 ? -0.626 -18.844 -8.469 1 97.69 91 ARG B O 1
ATOM 1991 N N . ASP B 1 92 ? -2.771 -18.703 -9.062 1 96.5 92 ASP B N 1
ATOM 1992 C CA . ASP B 1 92 ? -3.08 -19.969 -8.391 1 96.5 92 ASP B CA 1
ATOM 1993 C C . ASP B 1 92 ? -2.879 -21.156 -9.328 1 96.5 92 ASP B C 1
ATOM 1995 O O . ASP B 1 92 ? -2.529 -20.984 -10.5 1 96.5 92 ASP B O 1
ATOM 1999 N N . PRO B 1 93 ? -3.02 -22.438 -8.875 1 95.38 93 PRO B N 1
ATOM 2000 C CA . PRO B 1 93 ? -2.746 -23.625 -9.695 1 95.38 93 PRO B CA 1
ATOM 2001 C C . PRO B 1 93 ? -3.664 -23.734 -10.906 1 95.38 93 PRO B C 1
ATOM 2003 O O . PRO B 1 93 ? -3.334 -24.422 -11.883 1 95.38 93 PRO B O 1
ATOM 2006 N N . LYS B 1 94 ? -4.773 -23 -10.875 1 92.69 94 LYS B N 1
ATOM 2007 C CA . LYS B 1 94 ? -5.727 -23.047 -11.977 1 92.69 94 LYS B CA 1
ATOM 2008 C C . LYS B 1 94 ? -5.488 -21.906 -12.961 1 92.69 94 LYS B C 1
ATOM 2010 O O . LYS B 1 94 ? -6.164 -21.812 -13.984 1 92.69 94 LYS B O 1
ATOM 2015 N N . GLY B 1 95 ? -4.578 -21 -12.648 1 93.19 95 GLY B N 1
ATOM 2016 C CA . GLY B 1 95 ? -4.195 -19.953 -13.57 1 93.19 95 GLY B CA 1
ATOM 2017 C C . GLY B 1 95 ? -4.852 -18.609 -13.258 1 93.19 95 GLY B C 1
ATOM 2018 O O . GLY B 1 95 ? -4.629 -17.625 -13.961 1 93.19 95 GLY B O 1
ATOM 2019 N N . ARG B 1 96 ? -5.621 -18.531 -12.188 1 94.69 96 ARG B N 1
ATOM 2020 C CA . ARG B 1 96 ? -6.227 -17.266 -11.789 1 94.69 96 ARG B CA 1
ATOM 2021 C C . ARG B 1 96 ? -5.191 -16.344 -11.172 1 94.69 96 ARG B C 1
ATOM 2023 O O . ARG B 1 96 ? -4.324 -16.781 -10.414 1 94.69 96 ARG B O 1
ATOM 2030 N N . GLU B 1 97 ? -5.32 -15.055 -11.562 1 97.38 97 GLU B N 1
ATOM 2031 C CA . GLU B 1 97 ? -4.367 -14.055 -11.086 1 97.38 97 GLU B CA 1
ATOM 2032 C C . GLU B 1 97 ? -5.051 -13 -10.219 1 97.38 97 GLU B C 1
ATOM 2034 O O . GLU B 1 97 ? -6.164 -12.57 -10.516 1 97.38 97 GLU B O 1
ATOM 2039 N N . THR B 1 98 ? -4.43 -12.633 -9.188 1 98.12 98 THR B N 1
ATOM 2040 C CA . THR B 1 98 ? -4.852 -11.523 -8.344 1 98.12 98 THR B CA 1
ATOM 2041 C C . THR B 1 98 ? -3.678 -10.594 -8.047 1 98.12 98 THR B C 1
ATOM 2043 O O . THR B 1 98 ? -2.518 -10.984 -8.188 1 98.12 98 THR B O 1
ATOM 2046 N N . VAL B 1 99 ? -4.047 -9.367 -7.656 1 98.5 99 VAL B N 1
ATOM 2047 C CA . VAL B 1 99 ? -3.018 -8.344 -7.492 1 98.5 99 VAL B CA 1
ATOM 2048 C C . VAL B 1 99 ? -3.131 -7.715 -6.105 1 98.5 99 VAL B C 1
ATOM 2050 O O . VAL B 1 99 ? -4.223 -7.656 -5.531 1 98.5 99 VAL B O 1
ATOM 2053 N N . GLY B 1 100 ? -2.049 -7.387 -5.531 1 98.75 100 GLY B N 1
ATOM 2054 C CA . GLY B 1 100 ? -1.932 -6.582 -4.328 1 98.75 100 GLY B CA 1
ATOM 2055 C C . GLY B 1 100 ? -0.787 -5.586 -4.383 1 98.75 100 GLY B C 1
ATOM 2056 O O . GLY B 1 100 ? 0.144 -5.75 -5.176 1 98.75 100 GLY B O 1
ATOM 2057 N N . THR B 1 101 ? -0.889 -4.551 -3.611 1 98.94 101 THR B N 1
ATOM 2058 C CA . THR B 1 101 ? 0.208 -3.594 -3.531 1 98.94 101 THR B CA 1
ATOM 2059 C C . THR B 1 101 ? 0.681 -3.432 -2.09 1 98.94 101 THR B C 1
ATOM 2061 O O . THR B 1 101 ? -0.086 -3.656 -1.15 1 98.94 101 THR B O 1
ATOM 2064 N N . SER B 1 102 ? 1.901 -3.127 -1.954 1 98.94 102 SER B N 1
ATOM 2065 C CA . SER B 1 102 ? 2.467 -2.795 -0.651 1 98.94 102 SER B CA 1
ATOM 2066 C C . SER B 1 102 ? 2.102 -1.375 -0.233 1 98.94 102 SER B C 1
ATOM 2068 O O . SER B 1 102 ? 1.571 -0.604 -1.036 1 98.94 102 SER B O 1
ATOM 2070 N N . PRO B 1 103 ? 2.34 -1.068 1.075 1 98.88 103 PRO B N 1
ATOM 2071 C CA . PRO B 1 103 ? 2.387 0.369 1.354 1 98.88 103 PRO B CA 1
ATOM 2072 C C . PRO B 1 103 ? 3.406 1.104 0.49 1 98.88 103 PRO B C 1
ATOM 2074 O O . PRO B 1 103 ? 4.371 0.499 0.017 1 98.88 103 PRO B O 1
ATOM 2077 N N . GLY B 1 104 ? 3.133 2.314 0.191 1 98.81 104 GLY B N 1
ATOM 2078 C CA . GLY B 1 104 ? 4.031 3.174 -0.561 1 98.81 104 GLY B CA 1
ATOM 2079 C C . GLY B 1 104 ? 4.582 4.324 0.259 1 98.81 104 GLY B C 1
ATOM 2080 O O . GLY B 1 104 ? 3.846 4.969 1.01 1 98.81 104 GLY B O 1
ATOM 2081 N N . PHE B 1 105 ? 5.852 4.574 0.142 1 98.44 105 PHE B N 1
ATOM 2082 C CA . PHE B 1 105 ? 6.496 5.637 0.901 1 98.44 105 PHE B CA 1
ATOM 2083 C C . PHE B 1 105 ? 7.145 6.652 -0.033 1 98.44 105 PHE B C 1
ATOM 2085 O O . PHE B 1 105 ? 7.656 6.289 -1.093 1 98.44 105 PHE B O 1
ATOM 2092 N N . GLN B 1 106 ? 7.129 7.887 0.404 1 97.88 106 GLN B N 1
ATOM 2093 C CA . GLN B 1 106 ? 7.645 8.992 -0.398 1 97.88 106 GLN B CA 1
ATOM 2094 C C . GLN B 1 106 ? 9.172 8.992 -0.414 1 97.88 106 GLN B C 1
ATOM 2096 O O . GLN B 1 106 ? 9.805 8.805 0.625 1 97.88 106 GLN B O 1
ATOM 2101 N N . LEU B 1 107 ? 9.703 9.148 -1.605 1 96.44 107 LEU B N 1
ATOM 2102 C CA . LEU B 1 107 ? 11.148 9.242 -1.759 1 96.44 107 LEU B CA 1
ATOM 2103 C C . LEU B 1 107 ? 11.609 10.695 -1.641 1 96.44 107 LEU B C 1
ATOM 2105 O O . LEU B 1 107 ? 10.914 11.609 -2.072 1 96.44 107 LEU B O 1
ATOM 2109 N N . PRO B 1 108 ? 12.82 10.852 -1.065 1 94.5 108 PRO B N 1
ATOM 2110 C CA . PRO B 1 108 ? 13.406 12.188 -1.127 1 94.5 108 PRO B CA 1
ATOM 2111 C C . PRO B 1 108 ? 13.609 12.68 -2.559 1 94.5 108 PRO B C 1
ATOM 2113 O O . PRO B 1 108 ? 13.898 11.883 -3.455 1 94.5 108 PRO B O 1
ATOM 2116 N N . PRO B 1 109 ? 13.484 14 -2.746 1 93.38 109 PRO B N 1
ATOM 2117 C CA . PRO B 1 109 ? 13.547 14.562 -4.098 1 93.38 109 PRO B CA 1
ATOM 2118 C C . PRO B 1 109 ? 14.82 14.156 -4.844 1 93.38 109 PRO B C 1
ATOM 2120 O O . PRO B 1 109 ? 14.766 13.852 -6.035 1 93.38 109 PRO B O 1
ATOM 2123 N N . ASP B 1 110 ? 15.969 14.141 -4.219 1 92.88 110 ASP B N 1
ATOM 2124 C CA . ASP B 1 110 ? 17.219 13.805 -4.883 1 92.88 110 ASP B CA 1
ATOM 2125 C C . ASP B 1 110 ? 17.234 12.344 -5.332 1 92.88 110 ASP B C 1
ATOM 2127 O O . ASP B 1 110 ? 17.734 12.031 -6.414 1 92.88 110 ASP B O 1
ATOM 2131 N N . VAL B 1 111 ? 16.703 11.516 -4.492 1 94.88 111 VAL B N 1
ATOM 2132 C CA . VAL B 1 111 ? 16.625 10.102 -4.832 1 94.88 111 VAL B CA 1
ATOM 2133 C C . VAL B 1 111 ? 15.656 9.898 -6 1 94.88 111 VAL B C 1
ATOM 2135 O O . VAL B 1 111 ? 15.93 9.109 -6.906 1 94.88 111 VAL B O 1
ATOM 2138 N N . THR B 1 112 ? 14.555 10.609 -5.922 1 95.94 112 THR B N 1
ATOM 2139 C CA . THR B 1 112 ? 13.555 10.547 -6.98 1 95.94 112 THR B CA 1
ATOM 2140 C C . THR B 1 112 ? 14.172 10.906 -8.328 1 95.94 112 THR B C 1
ATOM 2142 O O . THR B 1 112 ? 13.93 10.234 -9.328 1 95.94 112 THR B O 1
ATOM 2145 N N . GLU B 1 113 ? 14.922 11.961 -8.336 1 96 113 GLU B N 1
ATOM 2146 C CA . GLU B 1 113 ? 15.547 12.422 -9.57 1 96 113 GLU B CA 1
ATOM 2147 C C . GLU B 1 113 ? 16.469 11.359 -10.148 1 96 113 GLU B C 1
ATOM 2149 O O . GLU B 1 113 ? 16.438 11.094 -11.359 1 96 113 GLU B O 1
ATOM 2154 N N . GLU B 1 114 ? 17.281 10.758 -9.336 1 95.88 114 GLU B N 1
ATOM 2155 C CA . GLU B 1 114 ? 18.188 9.703 -9.773 1 95.88 114 GLU B CA 1
ATOM 2156 C C . GLU B 1 114 ? 17.406 8.484 -10.281 1 95.88 114 GLU B C 1
ATOM 2158 O O . GLU B 1 114 ? 17.75 7.91 -11.312 1 95.88 114 GLU B O 1
ATOM 2163 N N . ALA B 1 115 ? 16.391 8.133 -9.562 1 96.12 115 ALA B N 1
ATOM 2164 C CA . ALA B 1 115 ? 15.578 6.965 -9.93 1 96.12 115 ALA B CA 1
ATOM 2165 C C . ALA B 1 115 ? 14.867 7.184 -11.258 1 96.12 115 ALA B C 1
ATOM 2167 O O . ALA B 1 115 ? 14.766 6.262 -12.07 1 96.12 115 ALA B O 1
ATOM 2168 N N . LEU B 1 116 ? 14.359 8.367 -11.477 1 96.69 116 LEU B N 1
ATOM 2169 C CA . LEU B 1 116 ? 13.648 8.695 -12.711 1 96.69 116 LEU B CA 1
ATOM 2170 C C . LEU B 1 116 ? 14.602 8.688 -13.898 1 96.69 116 LEU B C 1
ATOM 2172 O O . LEU B 1 116 ? 14.172 8.555 -15.047 1 96.69 116 LEU B O 1
ATOM 2176 N N . SER B 1 117 ? 15.883 8.805 -13.617 1 95.56 117 SER B N 1
ATOM 2177 C CA . SER B 1 117 ? 16.891 8.734 -14.672 1 95.56 117 SER B CA 1
ATOM 2178 C C . SER B 1 117 ? 17.281 7.293 -14.977 1 95.56 117 SER B C 1
ATOM 2180 O O . SER B 1 117 ? 18.109 7.035 -15.844 1 95.56 117 SER B O 1
ATOM 2182 N N . GLY B 1 118 ? 16.703 6.328 -14.211 1 94.5 118 GLY B N 1
ATOM 2183 C CA . GLY B 1 118 ? 16.859 4.926 -14.547 1 94.5 118 GLY B CA 1
ATOM 2184 C C . GLY B 1 118 ? 17.641 4.145 -13.516 1 94.5 118 GLY B C 1
ATOM 2185 O O . GLY B 1 118 ? 17.781 2.924 -13.617 1 94.5 118 GLY B O 1
ATOM 2186 N N . GLU B 1 119 ? 18.156 4.836 -12.547 1 94.94 119 GLU B N 1
ATOM 2187 C CA . GLU B 1 119 ? 18.891 4.152 -11.484 1 94.94 119 GLU B CA 1
ATOM 2188 C C . GLU B 1 119 ? 17.938 3.525 -10.469 1 94.94 119 GLU B C 1
ATOM 2190 O O . GLU B 1 119 ? 16.953 4.148 -10.062 1 94.94 119 GLU B O 1
ATOM 2195 N N . GLU B 1 120 ? 18.234 2.307 -10.102 1 96 120 GLU B N 1
ATOM 2196 C CA . GLU B 1 120 ? 17.406 1.648 -9.094 1 96 120 GLU B CA 1
ATOM 2197 C C . GLU B 1 120 ? 17.484 2.369 -7.754 1 96 120 GLU B C 1
ATOM 2199 O O . GLU B 1 120 ? 18.562 2.744 -7.309 1 96 120 GLU B O 1
ATOM 2204 N N . VAL B 1 121 ? 16.391 2.535 -7.082 1 96.81 121 VAL B N 1
ATOM 2205 C CA . VAL B 1 121 ? 16.328 3.201 -5.785 1 96.81 121 VAL B CA 1
ATOM 2206 C C . VAL B 1 121 ? 17.312 2.553 -4.82 1 96.81 121 VAL B C 1
ATOM 2208 O O . VAL B 1 121 ? 18.031 3.248 -4.102 1 96.81 121 VAL B O 1
ATOM 2211 N N . GLY B 1 122 ? 17.344 1.166 -4.77 1 95.31 122 GLY B N 1
ATOM 2212 C CA . GLY B 1 122 ? 18.266 0.462 -3.906 1 95.31 122 GLY B CA 1
ATOM 2213 C C . GLY B 1 122 ? 19.719 0.853 -4.148 1 95.31 122 GLY B C 1
ATOM 2214 O O . GLY B 1 122 ? 20.5 0.981 -3.205 1 95.31 122 GLY B O 1
ATOM 2215 N N . GLU B 1 123 ? 20.078 1.046 -5.363 1 95.5 123 GLU B N 1
ATOM 2216 C CA . GLU B 1 123 ? 21.453 1.421 -5.723 1 95.5 123 GLU B CA 1
ATOM 2217 C C . GLU B 1 123 ? 21.766 2.842 -5.266 1 95.5 123 GLU B C 1
ATOM 2219 O O . GLU B 1 123 ? 22.859 3.109 -4.773 1 95.5 123 GLU B O 1
ATOM 2224 N N . VAL B 1 124 ? 20.812 3.738 -5.461 1 94.75 124 VAL B N 1
ATOM 2225 C CA . VAL B 1 124 ? 20.984 5.121 -5.027 1 94.75 124 VAL B CA 1
ATOM 2226 C C . VAL B 1 124 ? 21.25 5.164 -3.523 1 94.75 124 VAL B C 1
ATOM 2228 O O . VAL B 1 124 ? 22.172 5.84 -3.064 1 94.75 124 VAL B O 1
ATOM 2231 N N . PHE B 1 125 ? 20.453 4.438 -2.781 1 94.06 125 PHE B N 1
ATOM 2232 C CA . PHE B 1 125 ? 20.594 4.426 -1.33 1 94.06 125 PHE B CA 1
ATOM 2233 C C . PHE B 1 125 ? 21.875 3.721 -0.92 1 94.06 125 PHE B C 1
ATOM 2235 O O . PHE B 1 125 ? 22.531 4.113 0.054 1 94.06 125 PHE B O 1
ATOM 2242 N N . SER B 1 126 ? 22.219 2.635 -1.635 1 94.5 126 SER B N 1
ATOM 2243 C CA . SER B 1 126 ? 23.484 1.964 -1.362 1 94.5 126 SER B CA 1
ATOM 2244 C C . SER B 1 126 ? 24.656 2.941 -1.428 1 94.5 126 SER B C 1
ATOM 2246 O O . SER B 1 126 ? 25.531 2.924 -0.563 1 94.5 126 SER B O 1
ATOM 2248 N N . GLU B 1 127 ? 24.641 3.777 -2.387 1 93.44 127 GLU B N 1
ATOM 2249 C CA . GLU B 1 127 ? 25.703 4.766 -2.564 1 93.44 127 GLU B CA 1
ATOM 2250 C C . GLU B 1 127 ? 25.656 5.828 -1.467 1 93.44 127 GLU B C 1
ATOM 2252 O O . GLU B 1 127 ? 26.688 6.219 -0.931 1 93.44 127 GLU B O 1
ATOM 2257 N N . LEU B 1 128 ? 24.531 6.242 -1.138 1 89.44 128 LEU B N 1
ATOM 2258 C CA . LEU B 1 128 ? 24.328 7.328 -0.181 1 89.44 128 LEU B CA 1
ATOM 2259 C C . LEU B 1 128 ? 24.797 6.914 1.211 1 89.44 128 LEU B C 1
ATOM 2261 O O . LEU B 1 128 ? 25.359 7.723 1.949 1 89.44 128 LEU B O 1
ATOM 2265 N N . VAL B 1 129 ? 24.516 5.652 1.59 1 91 129 VAL B N 1
ATOM 2266 C CA . VAL B 1 129 ? 24.766 5.281 2.98 1 91 129 VAL B CA 1
ATOM 2267 C C . VAL B 1 129 ? 25.984 4.375 3.068 1 91 129 VAL B C 1
ATOM 2269 O O . VAL B 1 129 ? 26.422 4.016 4.164 1 91 129 VAL B O 1
ATOM 2272 N N . GLY B 1 130 ? 26.438 3.949 1.983 1 91.56 130 GLY B N 1
ATOM 2273 C CA . GLY B 1 130 ? 27.656 3.152 1.941 1 91.56 130 GLY B CA 1
ATOM 2274 C C . GLY B 1 130 ? 27.438 1.695 2.299 1 91.56 130 GLY B C 1
ATOM 2275 O O . GLY B 1 130 ? 28.281 1.07 2.943 1 91.56 130 GLY B O 1
ATOM 2276 N N . VAL B 1 131 ? 26.328 1.226 2.189 1 89.5 131 VAL B N 1
ATOM 2277 C CA . VAL B 1 131 ? 25.984 -0.172 2.422 1 89.5 131 VAL B CA 1
ATOM 2278 C C . VAL B 1 131 ? 25.609 -0.839 1.101 1 89.5 131 VAL B C 1
ATOM 2280 O O . VAL B 1 131 ? 24.734 -0.353 0.379 1 89.5 131 VAL B O 1
ATOM 2283 N N . ARG B 1 132 ? 26.234 -1.939 0.747 1 91 132 ARG B N 1
ATOM 2284 C CA . ARG B 1 132 ? 26.031 -2.604 -0.536 1 91 132 ARG B CA 1
ATOM 2285 C C . ARG B 1 132 ? 24.734 -3.398 -0.537 1 91 132 ARG B C 1
ATOM 2287 O O . ARG B 1 132 ? 24.359 -3.996 0.477 1 91 132 ARG B O 1
ATOM 2294 N N . GLU B 1 133 ? 24.094 -3.531 -1.608 1 93.5 133 GLU B N 1
ATOM 2295 C CA . GLU B 1 133 ? 22.969 -4.402 -1.924 1 93.5 133 GLU B CA 1
ATOM 2296 C C . GLU B 1 133 ? 21.844 -4.238 -0.91 1 93.5 133 GLU B C 1
ATOM 2298 O O . GLU B 1 133 ? 21.312 -5.227 -0.399 1 93.5 133 GLU B O 1
ATOM 2303 N N . ILE B 1 134 ? 21.469 -3.021 -0.596 1 91.25 134 ILE B N 1
ATOM 2304 C CA . ILE B 1 134 ? 20.422 -2.77 0.385 1 91.25 134 ILE B CA 1
ATOM 2305 C C . ILE B 1 134 ? 19.109 -3.371 -0.102 1 91.25 134 ILE B C 1
ATOM 2307 O O . ILE B 1 134 ? 18.25 -3.754 0.704 1 91.25 134 ILE B O 1
ATOM 2311 N N . GLY B 1 135 ? 18.875 -3.48 -1.45 1 90.56 135 GLY B N 1
ATOM 2312 C CA . GLY B 1 135 ? 17.688 -4.066 -2.041 1 90.56 135 GLY B CA 1
ATOM 2313 C C . GLY B 1 135 ? 17.5 -5.535 -1.699 1 90.56 135 GLY B C 1
ATOM 2314 O O . GLY B 1 135 ? 16.422 -6.086 -1.854 1 90.56 135 GLY B O 1
ATOM 2315 N N . LYS B 1 136 ? 18.531 -6.219 -1.211 1 92.75 136 LYS B N 1
ATOM 2316 C CA . LYS B 1 136 ? 18.484 -7.617 -0.791 1 92.75 136 LYS B CA 1
ATOM 2317 C C . LYS B 1 136 ? 18.516 -7.734 0.73 1 92.75 136 LYS B C 1
ATOM 2319 O O . LYS B 1 136 ? 18.703 -8.828 1.271 1 92.75 136 LYS B O 1
ATOM 2324 N N . ARG B 1 137 ? 18.328 -6.535 1.484 1 94.5 137 ARG B N 1
ATOM 2325 C CA . ARG B 1 137 ? 18.359 -6.445 2.939 1 94.5 137 ARG B CA 1
ATOM 2326 C C . ARG B 1 137 ? 17.219 -5.59 3.465 1 94.5 137 ARG B C 1
ATOM 2328 O O . ARG B 1 137 ? 16.047 -5.914 3.252 1 94.5 137 ARG B O 1
ATOM 2335 N N . SER B 1 138 ? 17.594 -4.488 4.117 1 91.12 138 SER B N 1
ATOM 2336 C CA . SER B 1 138 ? 16.609 -3.639 4.777 1 91.12 138 SER B CA 1
ATOM 2337 C C . SER B 1 138 ? 15.812 -2.83 3.762 1 91.12 138 SER B C 1
ATOM 2339 O O . SER B 1 138 ? 14.727 -2.344 4.066 1 91.12 138 SER B O 1
ATOM 2341 N N . GLY B 1 139 ? 16.375 -2.652 2.525 1 94.62 139 GLY B N 1
ATOM 2342 C CA . GLY B 1 139 ? 15.773 -1.772 1.539 1 94.62 139 GLY B CA 1
ATOM 2343 C C . GLY B 1 139 ? 15.945 -0.302 1.868 1 94.62 139 GLY B C 1
ATOM 2344 O O . GLY B 1 139 ? 16.391 0.048 2.963 1 94.62 139 GLY B O 1
ATOM 2345 N N . ALA B 1 140 ? 15.648 0.562 0.911 1 94.56 140 ALA B N 1
ATOM 2346 C CA . ALA B 1 140 ? 15.664 2.008 1.113 1 94.56 140 ALA B CA 1
ATOM 2347 C C . ALA B 1 140 ? 14.805 2.408 2.305 1 94.56 140 ALA B C 1
ATOM 2349 O O . ALA B 1 140 ? 15.156 3.312 3.064 1 94.56 140 ALA B O 1
ATOM 2350 N N . ILE B 1 141 ? 13.695 1.695 2.451 1 96.88 141 ILE B N 1
ATOM 2351 C CA . ILE B 1 141 ? 12.766 2.033 3.521 1 96.88 141 ILE B CA 1
ATOM 2352 C C . ILE B 1 141 ? 13.406 1.75 4.875 1 96.88 141 ILE B C 1
ATOM 2354 O O . ILE B 1 141 ? 13.148 2.455 5.852 1 96.88 141 ILE B O 1
ATOM 2358 N N . GLY B 1 142 ? 14.195 0.689 4.977 1 95.75 142 GLY B N 1
ATOM 2359 C CA . GLY B 1 142 ? 14.93 0.435 6.207 1 95.75 142 GLY B CA 1
ATOM 2360 C C . GLY B 1 142 ? 15.82 1.593 6.621 1 95.75 142 GLY B C 1
ATOM 2361 O O . GLY B 1 142 ? 15.898 1.931 7.805 1 95.75 142 GLY B O 1
ATOM 2362 N N . VAL B 1 143 ? 16.453 2.219 5.664 1 93.69 143 VAL B N 1
ATOM 2363 C CA . VAL B 1 143 ? 17.328 3.371 5.898 1 93.69 143 VAL B CA 1
ATOM 2364 C C . VAL B 1 143 ? 16.484 4.578 6.305 1 93.69 143 VAL B C 1
ATOM 2366 O O . VAL B 1 143 ? 16.75 5.219 7.324 1 93.69 143 VAL B O 1
ATOM 2369 N N . LEU B 1 144 ? 15.43 4.836 5.539 1 94.19 144 LEU B N 1
ATOM 2370 C CA . LEU B 1 144 ? 14.609 6.027 5.73 1 94.19 144 LEU B CA 1
ATOM 2371 C C . LEU B 1 144 ? 13.859 5.961 7.059 1 94.19 144 LEU B C 1
ATOM 2373 O O . LEU B 1 144 ? 13.594 6.992 7.676 1 94.19 144 LEU B O 1
ATOM 2377 N N . SER B 1 145 ? 13.555 4.789 7.535 1 95 145 SER B N 1
ATOM 2378 C CA . SER B 1 145 ? 12.75 4.625 8.742 1 95 145 SER B CA 1
ATOM 2379 C C . SER B 1 145 ? 13.617 4.293 9.945 1 95 145 SER B C 1
ATOM 2381 O O . SER B 1 145 ? 13.109 3.953 11.016 1 95 145 SER B O 1
ATOM 2383 N N . ASN B 1 146 ? 14.867 4.293 9.75 1 92.19 146 ASN B N 1
ATOM 2384 C CA . ASN B 1 146 ? 15.812 3.93 10.805 1 92.19 146 ASN B CA 1
ATOM 2385 C C . ASN B 1 146 ? 15.531 2.539 11.359 1 92.19 146 ASN B C 1
ATOM 2387 O O . ASN B 1 146 ? 15.477 2.352 12.578 1 92.19 146 ASN B O 1
ATOM 2391 N N . GLY B 1 147 ? 15.195 1.639 10.484 1 92.88 147 GLY B N 1
ATOM 2392 C CA . GLY B 1 147 ? 15.047 0.23 10.812 1 92.88 147 GLY B CA 1
ATOM 2393 C C . GLY B 1 147 ? 13.664 -0.12 11.328 1 92.88 147 GLY B C 1
ATOM 2394 O O . GLY B 1 147 ? 13.375 -1.284 11.609 1 92.88 147 GLY B O 1
ATOM 2395 N N . LYS B 1 148 ? 12.758 0.831 11.414 1 92.81 148 LYS B N 1
ATOM 2396 C CA . LYS B 1 148 ? 11.422 0.59 11.938 1 92.81 148 LYS B CA 1
ATOM 2397 C C . LYS B 1 148 ? 10.578 -0.23 10.969 1 92.81 148 LYS B C 1
ATOM 2399 O O . LYS B 1 148 ? 9.703 -0.991 11.383 1 92.81 148 LYS B O 1
ATOM 2404 N N . VAL B 1 149 ? 10.742 -0.105 9.703 1 96.19 149 VAL B N 1
ATOM 2405 C CA . VAL B 1 149 ? 10.062 -0.833 8.641 1 96.19 149 VAL B CA 1
ATOM 2406 C C . VAL B 1 149 ? 11.086 -1.418 7.672 1 96.19 149 VAL B C 1
ATOM 2408 O O . VAL B 1 149 ? 12.008 -0.724 7.246 1 96.19 149 VAL B O 1
ATOM 2411 N N . LEU B 1 150 ? 10.93 -2.623 7.363 1 97.12 150 LEU B N 1
ATOM 2412 C CA . LEU B 1 150 ? 11.852 -3.279 6.445 1 97.12 150 LEU B CA 1
ATOM 2413 C C . LEU B 1 150 ? 11.172 -3.582 5.113 1 97.12 150 LEU B C 1
ATOM 2415 O O . LEU B 1 150 ? 9.945 -3.73 5.059 1 97.12 150 LEU B O 1
ATOM 2419 N N . ARG B 1 151 ? 11.992 -3.678 4.074 1 98 151 ARG B N 1
ATOM 2420 C CA . ARG B 1 151 ? 11.484 -3.982 2.74 1 98 151 ARG B CA 1
ATOM 2421 C C . ARG B 1 151 ? 10.727 -5.305 2.732 1 98 151 ARG B C 1
ATOM 2423 O O . ARG B 1 151 ? 9.727 -5.449 2.027 1 98 151 ARG B O 1
ATOM 2430 N N . GLU B 1 152 ? 11.172 -6.285 3.51 1 98.62 152 GLU B N 1
ATOM 2431 C CA . GLU B 1 152 ? 10.531 -7.594 3.588 1 98.62 152 GLU B CA 1
ATOM 2432 C C . GLU B 1 152 ? 9.078 -7.473 4.039 1 98.62 152 GLU B C 1
ATOM 2434 O O . GLU B 1 152 ? 8.203 -8.195 3.553 1 98.62 152 GLU B O 1
ATOM 2439 N N . ASP B 1 153 ? 8.828 -6.551 4.98 1 98.31 153 ASP B N 1
ATOM 2440 C CA . ASP B 1 153 ? 7.469 -6.316 5.461 1 98.31 153 ASP B CA 1
ATOM 2441 C C . ASP B 1 153 ? 6.57 -5.801 4.34 1 98.31 153 ASP B C 1
ATOM 2443 O O . ASP B 1 153 ? 5.414 -6.215 4.223 1 98.31 153 ASP B O 1
ATOM 2447 N N . LEU B 1 154 ? 7.109 -4.898 3.562 1 98.81 154 LEU B N 1
ATOM 2448 C CA . LEU B 1 154 ? 6.34 -4.336 2.457 1 98.81 154 LEU B CA 1
ATOM 2449 C C . LEU B 1 154 ? 6.02 -5.41 1.419 1 98.81 154 LEU B C 1
ATOM 2451 O O . LEU B 1 154 ? 4.887 -5.492 0.936 1 98.81 154 LEU B O 1
ATOM 2455 N N . CYS B 1 155 ? 7.008 -6.207 1.06 1 98.94 155 CYS B N 1
ATOM 2456 C CA . CYS B 1 155 ? 6.809 -7.293 0.11 1 98.94 155 CYS B CA 1
ATOM 2457 C C . CYS B 1 155 ? 5.762 -8.273 0.62 1 98.94 155 CYS B C 1
ATOM 2459 O O . CYS B 1 155 ? 4.883 -8.695 -0.132 1 98.94 155 CYS B O 1
ATOM 2461 N N . GLU B 1 156 ? 5.863 -8.625 1.898 1 98.88 156 GLU B N 1
ATOM 2462 C CA . GLU B 1 156 ? 4.91 -9.547 2.502 1 98.88 156 GLU B CA 1
ATOM 2463 C C . GLU B 1 156 ? 3.484 -9.008 2.4 1 98.88 156 GLU B C 1
ATOM 2465 O O . GLU B 1 156 ? 2.557 -9.75 2.07 1 98.88 156 GLU B O 1
ATOM 2470 N N . LEU B 1 157 ? 3.322 -7.77 2.719 1 98.81 157 LEU B N 1
ATOM 2471 C CA . LEU B 1 157 ? 1.997 -7.16 2.709 1 98.81 157 LEU B CA 1
ATOM 2472 C C . LEU B 1 157 ? 1.424 -7.129 1.296 1 98.81 157 LEU B C 1
ATOM 2474 O O . LEU B 1 157 ? 0.233 -7.383 1.1 1 98.81 157 LEU B O 1
ATOM 2478 N N . ALA B 1 158 ? 2.264 -6.805 0.323 1 98.94 158 ALA B N 1
ATOM 2479 C CA . ALA B 1 158 ? 1.802 -6.832 -1.062 1 98.94 158 ALA B CA 1
ATOM 2480 C C . ALA B 1 158 ? 1.255 -8.203 -1.433 1 98.94 158 ALA B C 1
ATOM 2482 O O . ALA B 1 158 ? 0.182 -8.312 -2.031 1 98.94 158 ALA B O 1
ATOM 2483 N N . ILE B 1 159 ? 1.986 -9.234 -1.111 1 98.94 159 ILE B N 1
ATOM 2484 C CA . ILE B 1 159 ? 1.595 -10.602 -1.442 1 98.94 159 ILE B CA 1
ATOM 2485 C C . ILE B 1 159 ? 0.328 -10.977 -0.676 1 98.94 159 ILE B C 1
ATOM 2487 O O . ILE B 1 159 ? -0.588 -11.578 -1.237 1 98.94 159 ILE B O 1
ATOM 2491 N N . LEU B 1 160 ? 0.282 -10.625 0.606 1 98.69 160 LEU B N 1
ATOM 2492 C CA . LEU B 1 160 ? -0.896 -10.898 1.422 1 98.69 160 LEU B CA 1
ATOM 2493 C C . LEU B 1 160 ? -2.143 -10.273 0.802 1 98.69 160 LEU B C 1
ATOM 2495 O O . LEU B 1 160 ? -3.201 -10.906 0.761 1 98.69 160 LEU B O 1
ATOM 2499 N N . MET B 1 161 ? -2.055 -9.047 0.333 1 98.69 161 MET B N 1
ATOM 2500 C CA . MET B 1 161 ? -3.184 -8.383 -0.308 1 98.69 161 MET B CA 1
ATOM 2501 C C . MET B 1 161 ? -3.639 -9.148 -1.544 1 98.69 161 MET B C 1
ATOM 2503 O O . MET B 1 161 ? -4.84 -9.289 -1.785 1 98.69 161 MET B O 1
ATOM 2507 N N . ALA B 1 162 ? -2.658 -9.617 -2.324 1 98.62 162 ALA B N 1
ATOM 2508 C CA . ALA B 1 162 ? -2.996 -10.406 -3.51 1 98.62 162 ALA B CA 1
ATOM 2509 C C . ALA B 1 162 ? -3.701 -11.703 -3.127 1 98.62 162 ALA B C 1
ATOM 2511 O O . ALA B 1 162 ? -4.66 -12.109 -3.785 1 98.62 162 ALA B O 1
ATOM 2512 N N . LEU B 1 163 ? -3.238 -12.383 -2.074 1 97.94 163 LEU B N 1
ATOM 2513 C CA . LEU B 1 163 ? -3.818 -13.648 -1.625 1 97.94 163 LEU B CA 1
ATOM 2514 C C . LEU B 1 163 ? -5.246 -13.445 -1.131 1 97.94 163 LEU B C 1
ATOM 2516 O O . LEU B 1 163 ? -6.109 -14.297 -1.344 1 97.94 163 LEU B O 1
ATOM 2520 N N . ILE B 1 164 ? -5.508 -12.32 -0.458 1 96.38 164 ILE B N 1
ATOM 2521 C CA . ILE B 1 164 ? -6.855 -11.984 -0.014 1 96.38 164 ILE B CA 1
ATOM 2522 C C . ILE B 1 164 ? -7.777 -11.844 -1.224 1 96.38 164 ILE B C 1
ATOM 2524 O O . ILE B 1 164 ? -8.93 -12.273 -1.185 1 96.38 164 ILE B O 1
ATOM 2528 N N . GLY B 1 165 ? -7.242 -11.312 -2.295 1 92.06 165 GLY B N 1
ATOM 2529 C CA . GLY B 1 165 ? -7.988 -11.219 -3.539 1 92.06 165 GLY B CA 1
ATOM 2530 C C . GLY B 1 165 ? -8.398 -12.57 -4.098 1 92.06 165 GLY B C 1
ATOM 2531 O O . GLY B 1 165 ? -9.438 -12.688 -4.746 1 92.06 165 GLY B O 1
ATOM 2532 N N . LEU B 1 166 ? -7.609 -13.586 -3.928 1 87.5 166 LEU B N 1
ATOM 2533 C CA . LEU B 1 166 ? -7.887 -14.93 -4.426 1 87.5 166 LEU B CA 1
ATOM 2534 C C . LEU B 1 166 ? -9.039 -15.57 -3.654 1 87.5 166 LEU B C 1
ATOM 2536 O O . LEU B 1 166 ? -9.828 -16.328 -4.223 1 87.5 166 LEU B O 1
ATOM 2540 N N . GLU B 1 167 ? -9.117 -15.242 -2.43 1 77.81 167 GLU B N 1
ATOM 2541 C CA . GLU B 1 167 ? -10.133 -15.844 -1.572 1 77.81 167 GLU B CA 1
ATOM 2542 C C . GLU B 1 167 ? -11.531 -15.344 -1.936 1 77.81 167 GLU B C 1
ATOM 2544 O O . GLU B 1 167 ? -12.516 -16.047 -1.745 1 77.81 167 GLU B O 1
ATOM 2549 N N . THR B 1 168 ? -11.641 -14.219 -2.48 1 67 168 THR B N 1
ATOM 2550 C CA . THR B 1 168 ? -12.953 -13.633 -2.738 1 67 168 THR B CA 1
ATOM 2551 C C . THR B 1 168 ? -13.367 -13.844 -4.191 1 67 168 THR B C 1
ATOM 2553 O O . THR B 1 168 ? -14.523 -13.633 -4.551 1 67 168 THR B O 1
ATOM 2556 N N . SER B 1 169 ? -12.391 -14.008 -4.945 1 57.06 169 SER B N 1
ATOM 2557 C CA . SER B 1 169 ? -12.688 -14.25 -6.355 1 57.06 169 SER B CA 1
ATOM 2558 C C . SER B 1 169 ? -13.156 -15.68 -6.582 1 57.06 169 SER B C 1
ATOM 2560 O O . SER B 1 169 ? -13.305 -16.109 -7.723 1 57.06 169 SER B O 1
ATOM 2562 N N . ARG B 1 170 ? -13.406 -16.359 -5.457 1 48.69 170 ARG B N 1
ATOM 2563 C CA . ARG B 1 170 ? -13.852 -17.75 -5.609 1 48.69 170 ARG B CA 1
ATOM 2564 C C . ARG B 1 170 ? -15.352 -17.812 -5.879 1 48.69 170 ARG B C 1
ATOM 2566 O O . ARG B 1 170 ? -16.109 -16.969 -5.402 1 48.69 170 ARG B O 1
#

Organism: Methanopyrus kandleri (strain AV19 / DSM 6324 / JCM 9639 / NBRC 100938) (NCBI:txid190192)

Foldseek 3Di:
DEEEELAPQQLLQVLLVVLVCVVVVPDDYDYHYHHDDLVAAPADEAPVRLQSSFVRSQVVRDDAPYKYKGKGWHWYDDPPFIWIKIKMWIAGNVGDIFIFIFDTDTDDPVLVVVSVVRDDSQVVVCVVVVPPPCVSPQGPVCVVVVNPHRPSVRSNRGVNRRVVVVVVVD/DEEEELAPQQLLQVLLVVLVCVVVVPDDYDYHYHHDDLVAAPADEAPVRLQSSFVRSQVVRDDAPYKYKGKGWHWYDDPPFIWIKIKMWIAGNVGDIFIFIFDTDTDDPVLVVVSVVRDDSQVVVCVVVVPPPCVSPQGPVCVVVVNPHRPSVRSNRGVNRRVVVVVVVD

Sequence (340 aa):
MKVRVGTTNPVKVRATERAFLRTFPDREITVEAVSVDPGVPPQPVGMEEVHQGAKNRAREAWNRGSYSVGLEAGLIRVGDVYVDLHVAVVRDPKGRETVGTSPGFQLPPDVTEEALSGEEVGEVFSELVGVREIGKRSGAIGVLSNGKVLREDLCELAILMALIGLETSRMKVRVGTTNPVKVRATERAFLRTFPDREITVEAVSVDPGVPPQPVGMEEVHQGAKNRAREAWNRGSYSVGLEAGLIRVGDVYVDLHVAVVRDPKGRETVGTSPGFQLPPDVTEEALSGEEVGEVFSELVGVREIGKRSGAIGVLSNGKVLREDLCELAILMALIGLETSR

pLDDT: mean 95.99, std 6.0, range [48.69, 98.94]

InterPro domains:
  IPR002786 Inosine/xanthosine triphosphatase [MF_00648] (1-169)
  IPR002786 Inosine/xanthosine triphosphatase [TIGR00258] (5-165)
  IPR026533 Non-canonical purine NTP phosphatase/PRRC1 [PF01931] (3-164)
  IPR029001 Inosine triphosphate pyrophosphatase-like [G3DSA:3.90.950.10] (1-169)
  IPR029001 Inosine triphosphate pyrophosphatase-like [SSF52972] (1-164)
  IPR050299 YjjX NTPase [PTHR34699] (1-164)

Solvent-accessible surface area (backbone atoms only — not comparable to full-atom values): 16054 Å² total; per-residue (Å²): 86,49,35,22,30,23,38,70,50,58,33,58,50,52,14,48,50,51,28,49,41,70,73,38,71,89,50,60,77,46,77,43,70,30,85,56,76,38,86,56,64,89,37,22,62,33,61,60,46,14,40,47,20,3,44,38,9,12,58,73,35,43,50,87,74,21,30,11,31,5,72,22,56,26,36,36,76,54,84,94,45,45,25,43,32,35,27,18,22,35,28,42,53,86,65,54,72,26,42,10,21,11,43,18,32,35,53,41,69,72,56,45,55,47,26,75,73,50,42,38,60,33,55,54,44,17,65,75,71,68,42,80,66,26,65,57,50,42,21,54,51,11,64,56,42,72,62,75,42,42,39,36,58,35,48,18,44,4,42,39,23,7,54,36,22,52,64,56,67,103,86,49,33,22,29,23,39,70,49,59,33,57,50,51,15,49,51,50,28,50,41,70,73,39,70,90,52,60,78,46,77,42,70,30,85,58,77,38,86,56,64,90,37,22,62,35,61,60,45,15,41,46,20,2,43,38,10,12,59,72,35,42,51,88,76,21,30,11,32,5,74,21,56,27,37,36,76,52,83,95,45,44,23,44,32,36,28,18,21,35,29,42,52,86,67,52,71,27,41,10,21,12,43,18,31,35,54,43,70,71,57,44,56,48,26,75,72,51,41,38,61,32,57,55,42,17,65,74,71,70,43,79,65,26,66,58,49,42,21,54,52,11,64,57,42,72,62,75,42,42,39,36,57,38,47,18,44,4,42,39,23,8,54,36,21,52,64,55,67,103

Secondary structure (DSSP, 8-state):
-EEEES---HHHHHHHHHHHHHH-TTS--EEEE-----SS-SS-BSHHHHHHHHHHHHHHH--TTSEEEEEEEEEEEETTEEEEEEEEEEE-TT--EEEEE--EEEPPHHHHHHHHTT--HHHHHHHHHT-TTGGGTTHHHHHHTTTSS-HHHHHHHHHHHHHHHHHH--/-EEEES---HHHHHHHHHHHHHH-TTS--EEEE-----SS-SS-BSHHHHHHHHHHHHHHH--TTSEEEEEEEEEEEETTEEEEEEEEEEE-TT--EEEEE--EEEPPHHHHHHHHTT--HHHHHHHHHT-TTGGGTTHHHHHHTTTSS-HHHHHHHHHHHHHHHHHH--